Protein AF-A0A142XVD7-F1 (afdb_monomer_lite)

Radius of gyration: 28.21 Å; chains: 1; bounding box: 62×42×82 Å

Sequence (293 aa):
MVDKEYALIPTQIAEEMLRTFWEIRNSGMLTSGRVDSIYGRLPTAPQDELLVRNVSGVEIPRYGCLQIVATHELGDRNILDVDVPSDTTGASGGFVFASHEVIPAGSIGVAQPSRIVRAIKQTGTATAGTRWKPIPGFFTISTGVDGPFTMAGDDLIATNCVRIIVDERGTSSLGDTLERFIMRSSWVGGSALATFTNLSEPSIPASGGIVEDPLGIFFDILGPWNEGLSIRTRYGRHYVIQARCDQTDIPPDEPIGSCQVYDESTGLVCYQTTEAICDFLNGSYGGDGTSCP

pLDDT: mean 80.55, std 18.74, range [34.0, 98.44]

Structure (mmCIF, N/CA/C/O backbone):
data_AF-A0A142XVD7-F1
#
_entry.id   AF-A0A142XVD7-F1
#
loop_
_atom_site.group_PDB
_atom_site.id
_atom_site.type_symbol
_atom_site.label_atom_id
_atom_site.label_alt_id
_atom_site.label_comp_id
_atom_site.label_asym_id
_atom_site.label_entity_id
_atom_site.label_seq_id
_atom_site.pdbx_PDB_ins_code
_atom_site.Cartn_x
_atom_site.Cartn_y
_atom_site.Cartn_z
_atom_site.occupancy
_atom_site.B_iso_or_equiv
_atom_site.auth_seq_id
_atom_site.auth_comp_id
_atom_site.auth_asym_id
_atom_site.auth_atom_id
_atom_site.pdbx_PDB_model_num
ATOM 1 N N . MET A 1 1 ? 42.140 -0.650 -28.047 1.00 40.09 1 MET A N 1
ATOM 2 C CA . MET A 1 1 ? 41.363 0.534 -28.461 1.00 40.09 1 MET A CA 1
ATOM 3 C C . MET A 1 1 ? 39.998 0.034 -28.898 1.00 40.09 1 MET A C 1
ATOM 5 O O . MET A 1 1 ? 39.874 -0.443 -30.016 1.00 40.09 1 MET A O 1
ATOM 9 N N . VAL A 1 2 ? 39.033 0.010 -27.979 1.00 36.88 2 VAL A N 1
ATOM 10 C CA . VAL A 1 2 ? 37.631 -0.324 -28.266 1.00 36.88 2 VAL A CA 1
ATOM 11 C C . VAL A 1 2 ? 36.792 0.636 -27.432 1.00 36.88 2 VAL A C 1
ATOM 13 O O . VAL A 1 2 ? 36.370 0.306 -26.331 1.00 36.88 2 VAL A O 1
ATOM 16 N N . ASP A 1 3 ? 36.639 1.852 -27.946 1.00 41.34 3 ASP A N 1
ATOM 17 C CA . ASP A 1 3 ? 35.537 2.731 -27.575 1.00 41.34 3 ASP A CA 1
ATOM 18 C C . ASP A 1 3 ? 34.386 2.403 -28.519 1.00 41.34 3 ASP A C 1
ATOM 20 O O . ASP A 1 3 ? 34.539 2.554 -29.733 1.00 41.34 3 ASP A O 1
ATOM 24 N N . LYS A 1 4 ? 33.245 1.967 -27.982 1.00 36.25 4 LYS A N 1
ATOM 25 C CA . LYS A 1 4 ? 31.942 2.308 -28.560 1.00 36.25 4 LYS A CA 1
ATOM 26 C C . LYS A 1 4 ? 30.969 2.608 -27.430 1.00 36.25 4 LYS A C 1
ATOM 28 O O . LYS A 1 4 ? 30.430 1.719 -26.779 1.00 36.25 4 LYS A O 1
ATOM 33 N N . GLU A 1 5 ? 30.850 3.909 -27.217 1.00 34.00 5 GLU A N 1
ATOM 34 C CA . GLU A 1 5 ? 29.880 4.622 -26.408 1.00 34.00 5 GLU A CA 1
ATOM 35 C C . GLU A 1 5 ? 28.444 4.330 -26.873 1.00 34.00 5 GLU A C 1
ATOM 37 O O . GLU A 1 5 ? 28.188 4.004 -28.033 1.00 34.00 5 GLU A O 1
ATOM 42 N N . TYR A 1 6 ? 27.511 4.463 -25.936 1.00 36.28 6 TYR A N 1
ATOM 43 C CA . TYR A 1 6 ? 26.063 4.452 -26.113 1.00 36.28 6 TYR A CA 1
ATOM 44 C C . TYR A 1 6 ? 25.610 5.130 -27.417 1.00 36.28 6 TYR A C 1
ATOM 46 O O . TYR A 1 6 ? 25.943 6.286 -27.678 1.00 36.28 6 TYR A O 1
ATOM 54 N N . ALA A 1 7 ? 24.793 4.436 -28.213 1.00 36.53 7 ALA A N 1
ATOM 55 C CA . ALA A 1 7 ? 24.117 5.051 -29.347 1.00 36.53 7 ALA A CA 1
ATOM 56 C C . ALA A 1 7 ? 23.029 6.003 -28.823 1.00 36.53 7 ALA A C 1
ATOM 58 O O . ALA A 1 7 ? 21.919 5.587 -28.495 1.00 36.53 7 ALA A O 1
ATOM 59 N N . LEU A 1 8 ? 23.357 7.292 -28.725 1.00 42.78 8 LEU A N 1
ATOM 60 C CA . LEU A 1 8 ? 22.360 8.353 -28.648 1.00 42.78 8 LEU A CA 1
ATOM 61 C C . LEU A 1 8 ? 21.567 8.320 -29.955 1.00 42.78 8 LEU A C 1
ATOM 63 O O . LEU A 1 8 ? 22.110 8.633 -31.015 1.00 42.78 8 LEU A O 1
ATOM 67 N N . ILE A 1 9 ? 20.298 7.912 -29.884 1.00 47.41 9 ILE A N 1
ATOM 68 C CA . ILE A 1 9 ? 19.369 8.062 -31.005 1.00 47.41 9 ILE A CA 1
ATOM 69 C C . ILE A 1 9 ? 19.327 9.564 -31.323 1.00 47.41 9 ILE A C 1
ATOM 71 O O . ILE A 1 9 ? 18.987 10.351 -30.434 1.00 47.41 9 ILE A O 1
ATOM 75 N N . PRO A 1 10 ? 19.703 9.991 -32.541 1.00 60.84 10 PRO A N 1
ATOM 76 C CA . PRO A 1 10 ? 19.635 11.392 -32.925 1.00 60.84 10 PRO A CA 1
ATOM 77 C C . PRO A 1 10 ? 18.221 11.927 -32.700 1.00 60.84 10 PRO A C 1
ATOM 79 O O . PRO A 1 10 ? 17.250 11.264 -33.064 1.00 60.84 10 PRO A O 1
ATOM 82 N N . THR A 1 11 ? 18.093 13.125 -32.127 1.00 50.53 11 THR A N 1
ATOM 83 C CA . THR A 1 11 ? 16.795 13.710 -31.743 1.00 50.53 11 THR A CA 1
ATOM 84 C C . THR A 1 11 ? 15.788 13.717 -32.893 1.00 50.53 11 THR A C 1
ATOM 86 O O . THR A 1 11 ? 14.615 13.454 -32.677 1.00 50.53 11 THR A O 1
ATOM 89 N N . GLN A 1 12 ? 16.256 13.908 -34.128 1.00 58.56 12 GLN A N 1
ATOM 90 C CA . GLN A 1 12 ? 15.421 13.863 -35.332 1.00 58.56 12 GLN A CA 1
ATOM 91 C C . GLN A 1 12 ? 14.801 12.483 -35.586 1.00 58.56 12 GLN A C 1
ATOM 93 O O . GLN A 1 12 ? 13.634 12.400 -35.947 1.00 58.56 12 GLN A O 1
ATOM 98 N N . ILE A 1 13 ? 15.542 11.404 -35.324 1.00 64.94 13 ILE A N 1
ATOM 99 C CA . ILE A 1 13 ? 15.023 10.035 -35.442 1.00 64.94 13 ILE A CA 1
ATOM 100 C C . ILE A 1 13 ? 14.038 9.754 -34.303 1.00 64.94 13 ILE A C 1
ATOM 102 O O . ILE A 1 13 ? 12.989 9.164 -34.532 1.00 64.94 13 ILE A O 1
ATOM 106 N N . ALA A 1 14 ? 14.315 10.228 -33.085 1.00 58.97 14 ALA A N 1
ATOM 107 C CA . ALA A 1 14 ? 13.383 10.084 -31.966 1.00 58.97 14 ALA A CA 1
ATOM 108 C C . ALA A 1 14 ? 12.062 10.845 -32.204 1.00 58.97 14 ALA A C 1
ATOM 110 O O . ALA A 1 14 ? 10.988 10.330 -31.894 1.00 58.97 14 ALA A O 1
ATOM 111 N N . GLU A 1 15 ? 12.126 12.041 -32.791 1.00 57.50 15 GLU A N 1
ATOM 112 C CA . GLU A 1 15 ? 10.955 12.838 -33.167 1.00 57.50 15 GLU A CA 1
ATOM 113 C C . GLU A 1 15 ? 10.170 12.203 -34.320 1.00 57.50 15 GLU A C 1
ATOM 115 O O . GLU A 1 15 ? 8.941 12.166 -34.260 1.00 57.50 15 GLU 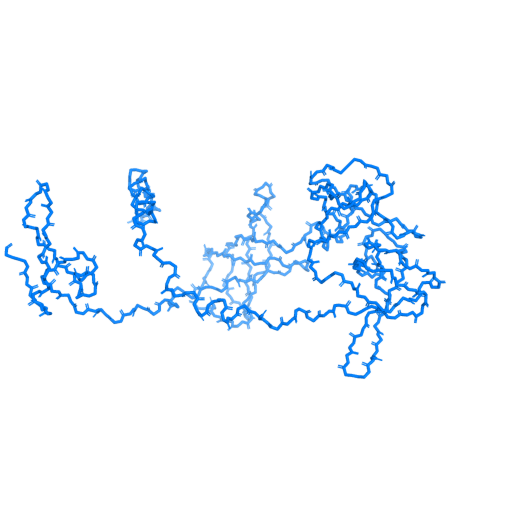A O 1
ATOM 120 N N . GLU A 1 16 ? 10.843 11.634 -35.325 1.00 68.06 16 GLU A N 1
ATOM 121 C CA . GLU A 1 16 ? 10.180 10.869 -36.387 1.00 68.06 16 GLU A CA 1
ATOM 122 C C . GLU A 1 16 ? 9.508 9.606 -35.853 1.00 68.06 16 GLU A C 1
ATOM 124 O O . GLU A 1 16 ? 8.369 9.323 -36.224 1.00 68.06 16 GLU A O 1
ATOM 129 N N . MET A 1 17 ? 10.144 8.887 -34.927 1.00 62.78 17 MET A N 1
ATOM 130 C CA . MET A 1 17 ? 9.543 7.720 -34.278 1.00 62.78 17 MET A CA 1
ATOM 131 C C . MET A 1 17 ? 8.308 8.111 -33.459 1.00 62.78 17 MET A C 1
ATOM 133 O O . MET A 1 17 ? 7.278 7.441 -33.547 1.00 62.78 17 MET A O 1
ATOM 137 N N . LEU A 1 18 ? 8.367 9.216 -32.706 1.00 61.72 18 LEU A N 1
ATOM 138 C CA . LEU A 1 18 ? 7.217 9.703 -31.943 1.00 61.72 18 LEU A CA 1
ATOM 139 C C . LEU A 1 18 ? 6.082 10.153 -32.869 1.00 61.72 18 LEU A C 1
ATOM 141 O O . LEU A 1 18 ? 4.923 9.826 -32.622 1.00 61.72 18 LEU A O 1
ATOM 145 N N . ARG A 1 19 ? 6.403 10.889 -33.938 1.00 67.44 19 ARG A N 1
ATOM 146 C CA . ARG A 1 19 ? 5.419 11.381 -34.908 1.00 67.44 19 ARG A CA 1
ATOM 147 C C . ARG A 1 19 ? 4.719 10.221 -35.610 1.00 67.44 19 ARG A C 1
ATOM 149 O O . ARG A 1 19 ? 3.493 10.174 -35.610 1.00 67.44 19 ARG A O 1
ATOM 156 N N . THR A 1 20 ? 5.492 9.243 -36.073 1.00 66.94 20 THR A N 1
ATOM 157 C CA . THR A 1 20 ? 4.986 8.017 -36.706 1.00 66.94 20 THR A CA 1
ATOM 158 C C . THR A 1 20 ? 4.091 7.231 -35.744 1.00 66.94 20 THR A C 1
ATOM 160 O O . THR A 1 20 ? 3.013 6.781 -36.121 1.00 66.94 20 THR A O 1
ATOM 163 N N . PHE A 1 21 ? 4.469 7.129 -34.465 1.00 64.88 21 PHE A N 1
ATOM 164 C CA . PHE A 1 21 ? 3.646 6.482 -33.439 1.00 64.88 21 PHE A CA 1
ATOM 165 C C . PHE A 1 21 ? 2.286 7.174 -33.244 1.00 64.88 21 PHE A C 1
ATOM 167 O O . PHE A 1 21 ? 1.252 6.509 -33.145 1.00 64.88 21 PHE A O 1
ATOM 174 N N . TRP A 1 22 ? 2.255 8.509 -33.217 1.00 57.47 22 TRP A N 1
ATOM 175 C CA . TRP A 1 22 ? 1.005 9.263 -33.092 1.00 57.47 22 TRP A CA 1
ATOM 176 C C . TRP A 1 22 ? 0.151 9.215 -34.363 1.00 57.47 22 TRP A C 1
ATOM 178 O O . TRP A 1 22 ? -1.070 9.119 -34.261 1.00 57.47 22 TRP A O 1
ATOM 188 N N . GLU A 1 23 ? 0.766 9.227 -35.544 1.00 71.00 23 GLU A N 1
ATOM 189 C CA . GLU A 1 23 ? 0.082 9.082 -36.835 1.00 71.00 23 GLU A CA 1
ATOM 190 C C . GLU A 1 23 ? -0.574 7.699 -36.965 1.00 71.00 23 GLU A C 1
ATOM 192 O O . GLU A 1 23 ? -1.751 7.615 -37.309 1.00 71.00 23 GLU A O 1
ATOM 197 N N . ILE A 1 24 ? 0.123 6.632 -36.562 1.00 54.19 24 ILE A N 1
ATOM 198 C CA . ILE A 1 24 ? -0.394 5.252 -36.527 1.00 54.19 24 ILE A CA 1
ATOM 199 C C . ILE A 1 24 ? -1.515 5.075 -35.480 1.00 54.19 24 ILE A C 1
ATOM 201 O O . ILE A 1 24 ? -2.460 4.307 -35.678 1.00 54.19 24 ILE A O 1
ATOM 205 N N . ARG A 1 25 ? -1.455 5.801 -34.356 1.00 55.31 25 ARG A N 1
ATOM 206 C CA . ARG A 1 25 ? -2.530 5.813 -33.349 1.00 55.31 25 ARG A CA 1
ATOM 207 C C . ARG A 1 25 ? -3.773 6.554 -33.839 1.00 55.31 25 ARG A C 1
ATOM 209 O O . ARG A 1 25 ? -4.888 6.098 -33.600 1.00 55.31 25 ARG A O 1
ATOM 216 N N . ASN A 1 26 ? -3.587 7.691 -34.503 1.00 59.38 26 ASN A N 1
ATOM 217 C CA . ASN A 1 26 ? -4.681 8.547 -34.960 1.00 59.38 26 ASN A CA 1
ATOM 218 C C . ASN A 1 26 ? -5.320 8.054 -36.266 1.00 59.38 26 ASN A C 1
ATOM 220 O O . ASN A 1 26 ? -6.486 8.352 -36.506 1.00 59.38 26 ASN A O 1
ATOM 224 N N . SER A 1 27 ? -4.601 7.269 -37.075 1.00 60.22 27 SER A N 1
ATOM 225 C CA . SER A 1 27 ? -5.142 6.612 -38.272 1.00 60.22 27 SER A CA 1
ATOM 226 C C . SER A 1 27 ? -6.097 5.458 -37.950 1.00 60.22 27 SER A C 1
ATOM 228 O O . SER A 1 27 ? -6.706 4.892 -38.853 1.00 60.22 27 SER A O 1
ATOM 230 N N . GLY A 1 28 ? -6.229 5.083 -36.673 1.00 48.03 28 GLY A N 1
ATOM 231 C CA . GLY A 1 28 ? -7.056 3.956 -36.252 1.00 48.03 28 GLY A CA 1
ATOM 232 C C . GLY A 1 28 ? -6.472 2.593 -36.629 1.00 48.03 28 GLY A C 1
ATOM 233 O O . GLY A 1 28 ? -7.090 1.585 -36.321 1.00 48.03 28 GLY A O 1
ATOM 234 N N . MET A 1 29 ? -5.276 2.545 -37.228 1.00 48.16 29 MET A N 1
ATOM 235 C CA . MET A 1 29 ? -4.530 1.316 -37.520 1.00 48.16 29 MET A CA 1
ATOM 236 C C . MET A 1 29 ? -4.186 0.542 -36.242 1.00 48.16 29 MET A C 1
ATOM 238 O O . MET A 1 29 ? -4.235 -0.686 -36.207 1.00 48.16 29 MET A O 1
ATOM 242 N N . LEU A 1 30 ? -3.944 1.263 -35.145 1.00 42.88 30 LEU A N 1
ATOM 243 C CA . LEU A 1 30 ? -4.014 0.709 -33.795 1.00 42.88 30 LEU A CA 1
ATOM 244 C C . LEU A 1 30 ? -5.478 0.621 -33.338 1.00 42.88 30 LEU A C 1
ATOM 246 O O . LEU A 1 30 ? -5.865 1.222 -32.335 1.00 42.88 30 LEU A O 1
ATOM 250 N N . THR A 1 31 ? -6.316 -0.135 -34.056 1.00 41.88 31 THR A N 1
ATOM 251 C CA . THR A 1 31 ? -7.565 -0.615 -33.463 1.00 41.88 31 THR A CA 1
ATOM 252 C C . THR A 1 31 ? -7.190 -1.485 -32.272 1.00 41.88 31 THR A C 1
ATOM 254 O O . THR A 1 31 ? -6.337 -2.365 -32.383 1.00 41.88 31 THR A O 1
ATOM 257 N N . SER A 1 32 ? -7.811 -1.224 -31.124 1.00 46.38 32 SER A N 1
ATOM 258 C CA . SER A 1 32 ? -7.698 -1.971 -29.867 1.00 46.38 32 SER A CA 1
ATOM 259 C C . SER A 1 32 ? -8.243 -3.402 -30.005 1.00 46.38 32 SER A C 1
ATOM 261 O O . SER A 1 32 ? -9.208 -3.785 -29.349 1.00 46.38 32 SER A O 1
ATOM 263 N N . GLY A 1 33 ? -7.651 -4.180 -30.906 1.00 35.69 33 GLY A N 1
ATOM 264 C CA . GLY A 1 33 ? -8.176 -5.423 -31.453 1.00 35.69 33 GLY A CA 1
ATOM 265 C C . GLY A 1 33 ? -7.271 -6.611 -31.181 1.00 35.69 33 GLY A C 1
ATOM 266 O O . GLY A 1 33 ? -7.059 -7.432 -32.060 1.00 35.69 33 GLY A O 1
ATOM 267 N N . ARG A 1 34 ? -6.737 -6.702 -29.960 1.00 37.94 34 ARG A N 1
ATOM 268 C CA . ARG A 1 34 ? -6.502 -7.982 -29.272 1.00 37.94 34 ARG A CA 1
ATOM 269 C C . ARG A 1 34 ? -6.368 -7.761 -27.769 1.00 37.94 34 ARG A C 1
ATOM 271 O O . ARG A 1 34 ? -5.399 -8.179 -27.146 1.00 37.94 34 ARG A O 1
ATOM 278 N N . VAL A 1 35 ? -7.348 -7.076 -27.177 1.00 41.56 35 VAL A N 1
ATOM 279 C CA . VAL A 1 35 ? -7.438 -6.949 -25.712 1.00 41.56 35 VAL A CA 1
ATOM 280 C C . VAL A 1 35 ? -8.374 -7.983 -25.077 1.00 41.56 35 VAL A C 1
ATOM 282 O O . VAL A 1 35 ? -8.676 -7.898 -23.891 1.00 41.56 35 VAL A O 1
ATOM 285 N N . ASP A 1 36 ? -8.735 -9.033 -25.819 1.00 38.84 36 ASP A N 1
ATOM 286 C CA . ASP A 1 36 ? -9.476 -10.180 -25.276 1.00 38.84 36 ASP A CA 1
ATOM 287 C C . ASP A 1 36 ? -8.604 -11.145 -24.451 1.00 38.84 36 ASP A C 1
ATOM 289 O O . ASP A 1 36 ? -9.132 -12.026 -23.780 1.00 38.84 36 ASP A O 1
ATOM 293 N N . SER A 1 37 ? -7.276 -10.973 -24.404 1.00 43.19 37 SER A N 1
ATOM 294 C CA . SER A 1 37 ? -6.400 -11.800 -23.549 1.00 43.19 37 SER A CA 1
ATOM 295 C C . SER A 1 37 ? -5.811 -11.074 -22.335 1.00 43.19 37 SER A C 1
ATOM 297 O O . SER A 1 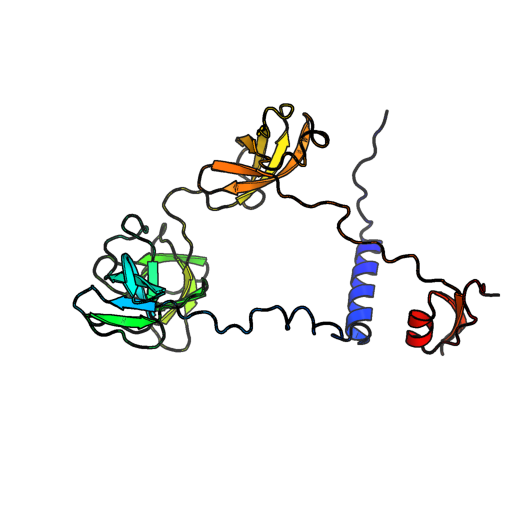37 ? -5.259 -11.737 -21.456 1.00 43.19 37 SER A O 1
ATOM 299 N N . ILE A 1 38 ? -5.961 -9.746 -22.240 1.00 38.56 38 ILE A N 1
ATOM 300 C CA . ILE A 1 38 ? -5.507 -8.964 -21.076 1.00 38.56 38 ILE A CA 1
ATOM 301 C C . ILE A 1 38 ? -6.690 -8.509 -20.215 1.00 38.56 38 ILE A C 1
ATOM 303 O O . ILE A 1 38 ? -6.597 -8.614 -18.996 1.00 38.56 38 ILE A O 1
ATOM 307 N N . TYR A 1 39 ? -7.845 -8.140 -20.789 1.00 36.69 39 TYR A N 1
ATOM 308 C CA . TYR A 1 39 ? -9.058 -7.932 -19.979 1.00 36.69 39 TYR A CA 1
ATOM 309 C C . TYR A 1 39 ? -9.750 -9.248 -19.588 1.00 36.69 39 TYR A C 1
ATOM 311 O O . TYR A 1 39 ? -10.402 -9.289 -18.552 1.00 36.69 39 TYR A O 1
ATOM 319 N N . GLY A 1 40 ? -9.533 -10.342 -20.331 1.00 35.75 40 GLY A N 1
ATOM 320 C CA . GLY A 1 40 ? -9.937 -11.698 -19.923 1.00 35.75 40 GLY A CA 1
ATOM 321 C C . GLY A 1 40 ? -9.023 -12.347 -18.869 1.00 35.75 40 GLY A C 1
ATOM 322 O O . GLY A 1 40 ? -9.321 -13.433 -18.380 1.00 35.75 40 GLY A O 1
ATOM 323 N N . ARG A 1 41 ? -7.897 -11.699 -18.528 1.00 37.75 41 ARG A N 1
ATOM 324 C CA . ARG A 1 41 ? -6.950 -12.119 -17.475 1.00 37.75 41 ARG A CA 1
ATOM 325 C C . ARG A 1 41 ? -6.754 -11.093 -16.367 1.00 37.75 41 ARG A C 1
ATOM 327 O O . ARG A 1 41 ? -6.075 -11.397 -15.389 1.00 37.75 41 ARG A O 1
ATOM 334 N N . LEU A 1 42 ? -7.352 -9.907 -16.467 1.00 38.22 42 LEU A N 1
ATOM 335 C CA . LEU A 1 42 ? -7.633 -9.155 -15.256 1.00 38.22 42 LEU A CA 1
ATOM 336 C C . LEU A 1 42 ? -8.601 -10.025 -14.461 1.00 38.22 42 LEU A C 1
ATOM 338 O O . LEU A 1 42 ? -9.614 -10.429 -15.037 1.00 38.22 42 LEU A O 1
ATOM 342 N N . PRO A 1 43 ? -8.293 -10.380 -13.203 1.00 36.53 43 PRO A N 1
ATOM 343 C CA . PRO A 1 43 ? -9.219 -11.147 -12.399 1.00 36.53 43 PRO A CA 1
ATOM 344 C C . PRO A 1 43 ? -10.549 -10.390 -12.392 1.00 36.53 43 PRO A C 1
ATOM 346 O O . PRO A 1 43 ? -10.692 -9.357 -11.751 1.00 36.53 43 PRO A O 1
ATOM 349 N N . THR A 1 44 ? -11.517 -10.894 -13.153 1.00 42.06 44 THR A N 1
ATOM 350 C CA . THR A 1 44 ? -12.941 -10.616 -12.959 1.00 42.06 44 THR A CA 1
ATOM 351 C C . THR A 1 44 ? -13.472 -11.468 -11.812 1.00 42.06 44 THR A C 1
ATOM 353 O O . THR A 1 44 ? -14.671 -11.479 -11.550 1.00 42.06 44 THR A O 1
ATOM 356 N N . ALA A 1 45 ? -12.581 -12.183 -11.111 1.00 44.06 45 ALA A N 1
ATOM 357 C CA . ALA A 1 45 ? -12.846 -12.571 -9.747 1.00 44.06 45 ALA A CA 1
ATOM 358 C C . ALA A 1 45 ? -13.203 -11.279 -8.994 1.00 44.06 45 ALA A C 1
ATOM 360 O O . ALA A 1 45 ? -12.417 -10.325 -9.053 1.00 44.06 45 ALA A O 1
ATOM 361 N N . PRO A 1 46 ? -14.385 -11.198 -8.356 1.00 48.72 46 PRO A N 1
ATOM 362 C CA . PRO A 1 46 ? -14.665 -10.098 -7.446 1.00 48.72 46 PRO A CA 1
ATOM 363 C C . PRO A 1 46 ? -13.453 -9.978 -6.525 1.00 48.72 46 PRO A C 1
ATOM 365 O O . PRO A 1 46 ? -12.964 -11.000 -6.043 1.00 48.72 46 PRO A O 1
ATOM 368 N N . GLN A 1 47 ? -12.899 -8.770 -6.364 1.00 54.66 47 GLN A N 1
ATOM 369 C CA . GLN A 1 47 ? -11.852 -8.592 -5.364 1.00 54.66 47 GLN A CA 1
ATOM 370 C C . GLN A 1 47 ? -12.422 -9.124 -4.061 1.00 54.66 47 GLN A C 1
ATOM 372 O O . GLN A 1 47 ? -13.453 -8.621 -3.611 1.00 54.66 47 GLN A O 1
ATOM 377 N N . ASP A 1 48 ? -11.801 -10.178 -3.532 1.00 71.50 48 ASP A N 1
ATOM 378 C CA . ASP A 1 48 ? -12.252 -10.778 -2.292 1.00 71.50 48 ASP A CA 1
ATOM 379 C C . ASP A 1 48 ? -12.337 -9.663 -1.258 1.00 71.50 48 ASP A C 1
ATOM 381 O O . ASP A 1 48 ? -11.358 -8.958 -0.993 1.00 71.50 48 ASP A O 1
ATOM 385 N N . GLU A 1 49 ? -13.545 -9.452 -0.740 1.00 86.31 49 GLU A N 1
ATOM 386 C CA . GLU A 1 49 ? -13.783 -8.422 0.255 1.00 86.31 49 GLU A CA 1
ATOM 387 C C . GLU A 1 49 ? -12.843 -8.656 1.435 1.00 86.31 49 GLU A C 1
ATOM 389 O O . GLU A 1 49 ? -12.748 -9.768 1.967 1.00 86.31 49 GLU A O 1
ATOM 394 N N . LEU A 1 50 ? -12.142 -7.599 1.848 1.00 90.19 50 LEU A N 1
ATOM 395 C CA . LEU A 1 50 ? -11.279 -7.656 3.015 1.00 90.19 50 LEU A CA 1
ATOM 396 C C . LEU A 1 50 ? -12.159 -7.636 4.266 1.00 90.19 50 LEU A C 1
ATOM 398 O O . LEU A 1 50 ? -12.563 -6.573 4.738 1.00 90.19 50 LEU A O 1
ATOM 402 N N . LEU A 1 51 ? -12.483 -8.821 4.777 1.00 94.50 51 LEU A N 1
ATOM 403 C CA . LEU A 1 51 ? -13.318 -8.976 5.962 1.00 94.50 51 LEU A CA 1
ATOM 404 C C . LEU A 1 51 ? -12.546 -8.621 7.234 1.00 94.50 51 LEU A C 1
ATOM 406 O O . LEU A 1 51 ? -11.435 -9.104 7.473 1.00 94.50 51 LEU A O 1
ATOM 410 N N . VAL A 1 52 ? -13.176 -7.809 8.078 1.00 96.50 52 VAL A N 1
ATOM 411 C CA . VAL A 1 52 ? -12.627 -7.379 9.365 1.00 96.50 52 VAL A CA 1
ATOM 412 C C . VAL A 1 52 ? -13.654 -7.569 10.474 1.00 96.50 52 VAL A C 1
ATOM 414 O O . VAL A 1 52 ? -14.843 -7.327 10.272 1.00 96.50 52 VAL A O 1
ATOM 417 N N . ARG A 1 53 ? -13.213 -7.986 11.660 1.00 97.81 53 ARG A N 1
ATOM 418 C CA . ARG A 1 53 ? -14.046 -8.103 12.859 1.00 97.81 53 ARG A CA 1
ATOM 419 C C . ARG A 1 53 ? -13.733 -6.970 13.822 1.00 97.81 53 ARG A C 1
ATOM 421 O O . ARG A 1 53 ? -12.598 -6.817 14.263 1.00 97.81 53 ARG A O 1
ATOM 428 N N . ASN A 1 54 ? -14.754 -6.201 14.178 1.00 98.19 54 ASN A N 1
ATOM 429 C CA . ASN A 1 54 ? -14.619 -5.083 15.098 1.00 98.19 54 ASN A CA 1
ATOM 430 C C . ASN A 1 54 ? -14.500 -5.571 16.549 1.00 98.19 54 ASN A C 1
ATOM 432 O O . ASN A 1 54 ? -15.499 -5.976 17.147 1.00 98.19 54 ASN A O 1
ATOM 436 N N . VAL A 1 55 ? -13.304 -5.475 17.132 1.00 97.94 55 VAL A N 1
ATOM 437 C CA . VAL A 1 55 ? -13.048 -5.825 18.540 1.00 97.94 55 VAL A CA 1
ATOM 438 C C . VAL A 1 55 ? -12.924 -4.607 19.463 1.00 97.94 55 VAL A C 1
ATOM 440 O O . VAL A 1 55 ? -12.744 -4.774 20.665 1.00 97.94 55 VAL A O 1
ATOM 443 N N . SER A 1 56 ? -13.112 -3.391 18.939 1.00 96.69 56 SER A N 1
ATOM 444 C CA . SER A 1 56 ? -12.919 -2.132 19.686 1.00 96.69 56 SER A CA 1
ATOM 445 C C . SER A 1 56 ? -13.940 -1.842 20.787 1.00 96.69 56 SER A C 1
ATOM 447 O O . SER A 1 56 ? -13.784 -0.906 21.570 1.00 96.69 56 SER A O 1
ATOM 449 N N . GLY A 1 57 ? -15.035 -2.602 20.834 1.00 96.12 57 GLY A N 1
ATOM 450 C CA . GLY A 1 57 ? -16.139 -2.365 21.767 1.00 96.12 57 GLY A CA 1
ATOM 451 C C . GLY A 1 57 ? -17.014 -1.149 21.431 1.00 96.12 57 GLY A C 1
ATOM 452 O O . GLY A 1 57 ? -18.007 -0.919 22.120 1.00 96.12 57 GLY A O 1
ATOM 453 N N . VAL A 1 58 ? -16.708 -0.402 20.365 1.00 97.56 58 VAL A N 1
ATOM 454 C CA . VAL A 1 58 ? -17.496 0.741 19.877 1.00 97.56 58 VAL A CA 1
ATOM 455 C C . VAL A 1 58 ? -17.817 0.592 18.389 1.00 97.56 58 VAL A C 1
ATOM 457 O O . VAL A 1 58 ? -17.200 -0.202 17.685 1.00 97.56 58 VAL A O 1
ATOM 460 N N . GLU A 1 59 ? -18.814 1.325 17.892 1.00 98.00 59 GLU A N 1
ATOM 461 C CA . GLU A 1 59 ? -19.132 1.330 16.460 1.00 98.00 59 GLU A CA 1
ATOM 462 C C . GLU A 1 59 ? -18.012 2.007 15.659 1.00 98.00 59 GLU A C 1
ATOM 464 O O . GLU A 1 59 ? -17.606 3.133 15.955 1.00 98.00 59 GLU A O 1
ATOM 469 N N . ILE A 1 60 ? -17.534 1.322 14.620 1.00 98.31 60 ILE A N 1
ATOM 470 C CA . ILE A 1 60 ? -16.579 1.877 13.664 1.00 98.31 60 ILE A CA 1
ATOM 471 C C . ILE A 1 60 ? -17.345 2.711 12.627 1.00 98.31 60 ILE A C 1
ATOM 473 O O . ILE A 1 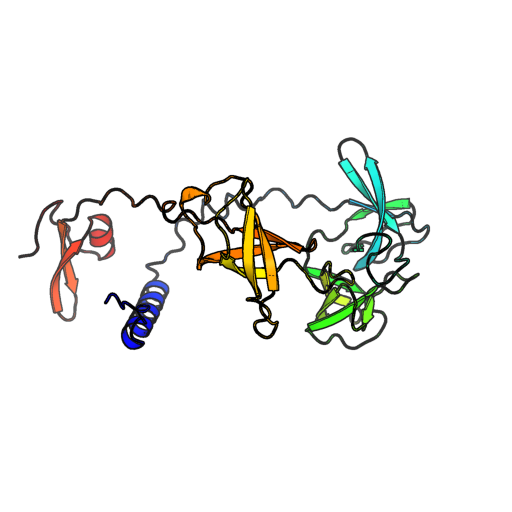60 ? -18.247 2.184 11.961 1.00 98.31 60 ILE A O 1
ATOM 477 N N . PRO A 1 61 ? -16.968 3.985 12.419 1.00 97.62 61 PRO A N 1
ATOM 478 C CA . PRO A 1 61 ? -17.576 4.815 11.395 1.00 97.62 61 PRO A CA 1
ATOM 479 C C . PRO A 1 61 ? -17.121 4.405 9.987 1.00 97.62 61 PRO A C 1
ATOM 481 O O . PRO A 1 61 ? -16.049 3.830 9.785 1.00 97.62 61 PRO A O 1
ATOM 484 N N . ARG A 1 62 ? -17.916 4.799 8.988 1.00 96.81 62 ARG A N 1
ATOM 485 C CA . ARG A 1 62 ? -17.587 4.673 7.556 1.00 96.81 62 ARG A CA 1
ATOM 486 C C . ARG A 1 62 ? -16.228 5.302 7.275 1.00 96.81 62 ARG A C 1
ATOM 488 O O . ARG A 1 62 ? -15.989 6.414 7.726 1.00 96.81 62 ARG A O 1
ATOM 495 N N . TYR A 1 63 ? -15.358 4.651 6.509 1.00 97.31 63 TYR A N 1
ATOM 496 C CA . TYR A 1 63 ? -14.014 5.170 6.200 1.00 97.31 63 TYR A CA 1
ATOM 497 C C . TYR A 1 63 ? -13.126 5.451 7.431 1.00 97.31 63 TYR A C 1
ATOM 499 O O . TYR A 1 63 ? -12.145 6.194 7.332 1.00 97.31 63 TYR A O 1
ATOM 507 N N . GLY A 1 64 ? -13.457 4.886 8.596 1.00 97.44 64 GLY A N 1
ATOM 508 C CA . GLY A 1 64 ? -12.627 4.969 9.794 1.00 97.44 64 GLY A CA 1
ATOM 509 C C . GLY A 1 64 ? -11.284 4.260 9.608 1.00 97.44 64 GLY A C 1
ATOM 510 O O . GLY A 1 64 ? -11.215 3.224 8.948 1.00 97.44 64 GLY A O 1
ATOM 511 N N . CYS A 1 65 ? -10.220 4.823 10.180 1.00 97.75 65 CYS A N 1
ATOM 512 C CA . CYS A 1 65 ? -8.896 4.207 10.249 1.00 97.75 65 CYS A CA 1
ATOM 513 C C . CYS A 1 65 ? -8.863 3.170 11.373 1.00 97.75 65 CYS A C 1
ATOM 515 O O . CYS A 1 65 ? -9.195 3.497 12.511 1.00 97.75 65 CYS A O 1
ATOM 517 N N . LEU A 1 66 ? -8.463 1.944 11.052 1.00 97.81 66 LEU A N 1
ATOM 518 C CA . LEU A 1 66 ? -8.498 0.779 11.931 1.00 97.81 66 LEU A CA 1
ATOM 519 C C . LEU A 1 66 ? -7.102 0.182 12.045 1.00 97.81 66 LEU A C 1
ATOM 521 O O . LEU A 1 66 ? -6.378 0.139 11.051 1.00 97.81 66 LEU A O 1
ATOM 525 N N . GLN A 1 67 ? -6.741 -0.317 13.223 1.00 97.25 67 GLN A N 1
ATOM 526 C CA . GLN A 1 67 ? -5.494 -1.046 13.423 1.00 97.25 67 GLN A CA 1
ATOM 527 C C . GLN A 1 67 ? -5.771 -2.538 13.573 1.00 97.25 67 GLN A C 1
ATOM 529 O O . GLN A 1 67 ? -6.643 -2.940 14.337 1.00 97.25 67 GLN A O 1
ATOM 534 N N . ILE A 1 68 ? -5.031 -3.357 12.832 1.00 96.31 68 ILE A N 1
ATOM 535 C CA . ILE A 1 68 ? -5.101 -4.814 12.926 1.00 96.31 68 ILE A CA 1
ATOM 536 C C . ILE A 1 68 ? -4.417 -5.239 14.222 1.00 96.31 68 ILE A C 1
ATOM 538 O O . ILE A 1 68 ? -3.234 -4.968 14.399 1.00 96.31 68 ILE A O 1
ATOM 542 N N . VAL A 1 69 ? -5.138 -5.930 15.101 1.00 96.06 69 VAL A N 1
ATOM 543 C CA . VAL A 1 69 ? -4.617 -6.382 16.403 1.00 96.06 69 VAL A CA 1
ATOM 544 C C . VAL A 1 69 ? -4.426 -7.894 16.477 1.00 96.06 69 VAL A C 1
ATOM 546 O O . VAL A 1 69 ? -3.582 -8.374 17.230 1.00 96.06 69 VAL A O 1
ATOM 549 N N . ALA A 1 70 ? -5.180 -8.656 15.684 1.00 93.69 70 ALA A N 1
ATOM 550 C CA . ALA A 1 70 ? -5.040 -10.103 15.584 1.00 93.69 70 ALA A CA 1
ATOM 551 C C . ALA A 1 70 ? -5.626 -10.625 14.262 1.00 93.69 70 ALA A C 1
ATOM 553 O O . ALA A 1 70 ? -6.120 -9.870 13.423 1.00 93.69 70 ALA A O 1
ATOM 554 N N . THR A 1 71 ? -5.577 -11.941 14.088 1.00 94.75 71 THR A N 1
ATOM 555 C CA . THR A 1 71 ? -6.311 -12.655 13.038 1.00 94.75 71 THR A CA 1
ATOM 556 C C . THR A 1 71 ? -7.269 -13.636 13.700 1.00 94.75 71 THR A C 1
ATOM 558 O O . THR A 1 71 ? -6.986 -14.144 14.787 1.00 94.75 71 THR A O 1
ATOM 561 N N . HIS A 1 72 ? -8.408 -13.880 13.064 1.00 90.06 72 HIS A N 1
ATOM 562 C CA . HIS A 1 72 ? -9.428 -14.797 13.546 1.00 90.06 72 HIS A CA 1
ATOM 563 C C . HIS A 1 72 ? -9.847 -15.744 12.423 1.00 90.06 72 HIS A C 1
ATOM 565 O O . HIS A 1 72 ? -10.131 -15.313 11.307 1.00 90.06 72 HIS A O 1
ATOM 571 N N . GLU A 1 73 ? -9.895 -17.036 12.722 1.00 91.50 73 GLU A N 1
ATOM 572 C CA . GLU A 1 73 ? -10.370 -18.048 11.783 1.00 91.50 73 GLU A CA 1
ATOM 573 C C . GLU A 1 73 ? -11.900 -18.091 11.802 1.00 91.50 73 GLU A C 1
ATOM 575 O O . GLU A 1 73 ? -12.516 -18.303 12.849 1.00 91.50 73 GLU A O 1
ATOM 580 N N . LEU A 1 74 ? -12.521 -17.903 10.638 1.00 87.19 74 LEU A N 1
ATOM 581 C CA . LEU A 1 74 ? -13.959 -18.039 10.447 1.00 87.19 74 LEU A CA 1
ATOM 582 C C . LEU A 1 74 ? -14.226 -18.998 9.285 1.00 87.19 74 LEU A C 1
ATOM 584 O O . LEU A 1 74 ? -14.235 -18.604 8.119 1.00 87.19 74 LEU A O 1
ATOM 588 N N . GLY A 1 75 ? -14.460 -20.267 9.617 1.00 88.69 75 GLY A N 1
ATOM 589 C CA . GLY A 1 75 ? -14.657 -21.316 8.619 1.00 88.69 75 GLY A CA 1
ATOM 590 C C . GLY A 1 75 ? -13.376 -21.574 7.828 1.00 88.69 75 GLY A C 1
ATOM 591 O O . GLY A 1 75 ? -12.373 -21.989 8.398 1.00 88.69 75 GLY A O 1
ATOM 592 N N . ASP A 1 76 ? -13.422 -21.340 6.521 1.00 85.00 76 ASP A N 1
ATOM 593 C CA . ASP A 1 76 ? -12.313 -21.504 5.577 1.00 85.00 76 ASP A CA 1
ATOM 594 C C . ASP A 1 76 ? -11.543 -20.200 5.300 1.00 85.00 76 ASP A C 1
ATOM 596 O O . ASP A 1 76 ? -10.637 -20.183 4.464 1.00 85.00 76 ASP A O 1
ATOM 600 N N . ARG A 1 77 ? -11.877 -19.099 5.991 1.00 82.06 77 ARG A N 1
ATOM 601 C CA . ARG A 1 77 ? -11.260 -17.781 5.781 1.00 82.06 77 ARG A CA 1
ATOM 602 C C . ARG A 1 77 ? -10.614 -17.250 7.056 1.00 82.06 77 ARG A C 1
ATOM 604 O O . ARG A 1 77 ? -11.156 -17.373 8.152 1.00 82.06 77 ARG A O 1
ATOM 611 N N . ASN A 1 78 ? -9.479 -16.578 6.881 1.00 86.31 78 ASN A N 1
ATOM 612 C CA . ASN A 1 78 ? -8.880 -15.738 7.912 1.00 86.31 78 ASN A CA 1
ATOM 613 C C . ASN A 1 78 ? -9.434 -14.321 7.789 1.00 86.31 78 ASN A C 1
ATOM 615 O O . ASN A 1 78 ? -9.311 -13.699 6.734 1.00 86.31 78 ASN A O 1
ATOM 619 N N . ILE A 1 79 ? -10.026 -13.816 8.867 1.00 93.94 79 ILE A N 1
ATOM 620 C CA . ILE A 1 79 ? -10.469 -12.425 8.980 1.00 93.94 79 ILE A CA 1
ATOM 621 C C . ILE A 1 79 ? -9.542 -11.664 9.927 1.00 93.94 79 ILE A C 1
ATOM 623 O O . ILE A 1 79 ? -8.875 -12.253 10.780 1.00 93.94 79 ILE A O 1
ATOM 627 N N . LEU A 1 80 ? -9.477 -10.345 9.769 1.00 95.62 80 LEU A N 1
ATOM 628 C CA . LEU A 1 80 ? -8.618 -9.500 10.597 1.00 95.62 80 LEU A CA 1
ATOM 629 C C . LEU A 1 80 ? -9.406 -8.964 11.787 1.00 95.62 80 LEU A C 1
ATOM 631 O O . LEU A 1 80 ? -10.450 -8.341 11.599 1.00 95.62 80 LEU A O 1
ATOM 635 N N . ASP A 1 81 ? -8.896 -9.151 12.999 1.00 97.44 81 ASP A N 1
ATOM 636 C CA . ASP A 1 81 ? -9.421 -8.439 14.160 1.00 97.44 81 ASP A CA 1
ATOM 637 C C . ASP A 1 81 ? -8.878 -7.022 14.146 1.00 97.44 81 ASP A C 1
ATOM 639 O O . ASP A 1 81 ? -7.664 -6.811 14.070 1.00 97.44 81 ASP A O 1
ATOM 643 N N . VAL A 1 82 ? -9.786 -6.057 14.221 1.00 98.12 82 VAL A N 1
ATOM 644 C CA . VAL A 1 82 ? -9.453 -4.642 14.128 1.00 98.12 82 VAL A CA 1
ATOM 645 C C . VAL A 1 82 ? -9.973 -3.863 15.324 1.00 98.12 82 VAL A C 1
ATOM 647 O O . VAL A 1 82 ? -11.096 -4.068 15.792 1.00 98.12 82 VAL A O 1
ATOM 650 N N . ASP A 1 83 ? -9.143 -2.939 15.782 1.00 98.44 83 ASP A N 1
ATOM 651 C CA . ASP A 1 83 ? -9.417 -2.043 16.896 1.00 98.44 83 ASP A CA 1
ATOM 652 C C . ASP A 1 83 ? -9.167 -0.583 16.478 1.00 98.44 83 ASP A C 1
ATOM 654 O O . ASP A 1 83 ? -8.678 -0.284 15.378 1.00 98.44 83 ASP A O 1
ATOM 658 N N . VAL A 1 84 ? -9.520 0.347 17.358 1.00 97.88 84 VAL A N 1
ATOM 659 C CA . VAL A 1 84 ? -9.082 1.730 17.280 1.00 97.88 84 VAL A CA 1
ATOM 660 C C . VAL A 1 84 ? -7.547 1.780 17.281 1.00 97.88 84 VAL A C 1
ATOM 662 O O . VAL A 1 84 ? -6.908 1.039 18.031 1.00 97.88 84 VAL A O 1
ATOM 665 N N . PRO A 1 85 ? -6.922 2.638 16.456 1.00 97.69 85 PRO A N 1
ATOM 666 C CA . PRO A 1 85 ? -5.476 2.798 16.470 1.00 97.69 85 PRO A CA 1
ATOM 667 C C . PRO A 1 85 ? -4.931 3.058 17.877 1.00 97.69 85 PRO A C 1
ATOM 669 O O . PRO A 1 85 ? -5.422 3.930 18.590 1.00 97.69 85 PRO A O 1
ATOM 672 N N . SER A 1 86 ? -3.894 2.322 18.265 1.00 97.12 86 SER A N 1
ATOM 673 C CA . SER A 1 86 ? -3.164 2.488 19.530 1.00 97.12 86 SER A CA 1
ATOM 674 C C . SER A 1 86 ? -1.838 3.235 19.349 1.00 97.12 86 SER A C 1
ATOM 676 O O . SER A 1 86 ? -1.302 3.795 20.304 1.00 97.12 86 SER A O 1
ATOM 678 N N . ASP A 1 87 ? -1.337 3.322 18.114 1.00 93.88 87 ASP A N 1
ATOM 679 C CA . ASP A 1 87 ? -0.134 4.070 17.760 1.00 93.88 87 ASP A CA 1
ATOM 680 C C . ASP A 1 87 ? -0.287 4.842 16.435 1.00 93.88 87 ASP A C 1
ATOM 682 O O . ASP A 1 87 ? -1.355 4.883 15.826 1.00 93.88 87 ASP A O 1
ATOM 686 N N . THR A 1 88 ? 0.789 5.520 16.024 1.00 93.75 88 THR A N 1
ATOM 687 C CA . THR A 1 88 ? 0.813 6.380 14.828 1.00 93.75 88 THR A CA 1
ATOM 688 C C . THR A 1 88 ? 1.671 5.844 13.683 1.00 93.75 88 THR A C 1
ATOM 690 O O . THR A 1 88 ? 1.728 6.477 12.631 1.00 93.75 88 THR A O 1
ATOM 693 N N . THR A 1 89 ? 2.361 4.721 13.881 1.00 87.00 89 THR A N 1
ATOM 694 C CA . THR A 1 89 ? 3.457 4.245 13.017 1.00 87.00 89 THR A CA 1
ATOM 695 C C . THR A 1 89 ? 3.225 2.845 12.457 1.00 87.00 89 THR A C 1
ATOM 697 O O . THR A 1 89 ? 3.951 2.423 11.563 1.00 87.00 89 THR A O 1
ATOM 700 N N . GLY A 1 90 ? 2.230 2.126 12.972 1.00 86.94 90 GLY A N 1
ATOM 701 C CA . GLY A 1 90 ? 1.938 0.732 12.660 1.00 86.94 90 GLY A CA 1
ATOM 702 C C . GLY A 1 90 ? 2.723 -0.253 13.528 1.00 86.94 90 GLY A C 1
ATOM 703 O O . GLY A 1 90 ? 2.755 -1.443 13.225 1.00 86.94 90 GLY A O 1
ATOM 704 N N . ALA A 1 91 ? 3.379 0.222 14.594 1.00 87.12 91 ALA A N 1
ATOM 705 C CA . ALA A 1 91 ? 4.236 -0.609 15.442 1.00 87.12 91 ALA A CA 1
ATOM 706 C C . ALA A 1 91 ? 3.465 -1.729 16.164 1.00 87.12 91 ALA A C 1
ATOM 708 O O . ALA A 1 91 ? 4.020 -2.802 16.387 1.00 87.12 91 ALA A O 1
ATOM 709 N N . SER A 1 92 ? 2.194 -1.494 16.489 1.00 86.62 92 SER A N 1
ATOM 710 C CA . SER A 1 92 ? 1.298 -2.448 17.160 1.00 86.62 92 SER A CA 1
ATOM 711 C C . SER A 1 92 ? 0.394 -3.200 16.179 1.00 86.62 92 SER A C 1
ATOM 713 O O . SER A 1 92 ? -0.506 -3.915 16.606 1.00 86.62 92 SER A O 1
ATOM 715 N N . GLY A 1 93 ? 0.614 -3.033 14.870 1.00 88.81 93 GLY A N 1
ATOM 716 C CA . GLY A 1 93 ? -0.193 -3.640 13.816 1.00 88.81 93 GLY A CA 1
ATOM 717 C C . GLY A 1 93 ? -0.435 -2.701 12.638 1.00 88.81 93 GLY A C 1
ATOM 718 O O . GLY A 1 93 ? -0.423 -1.478 12.795 1.00 88.81 93 GLY A O 1
ATOM 719 N N . GLY A 1 94 ? -0.654 -3.279 11.454 1.00 90.94 94 GLY A N 1
ATOM 720 C CA . GLY A 1 94 ? -0.922 -2.528 10.225 1.00 90.94 94 GLY A CA 1
ATOM 721 C C . GLY A 1 94 ? -2.269 -1.804 10.251 1.00 90.94 94 GLY A C 1
ATOM 722 O O . GLY A 1 94 ? -3.163 -2.161 11.020 1.00 90.94 94 GLY A O 1
ATOM 723 N N . PHE A 1 95 ? -2.422 -0.797 9.390 1.00 94.81 95 PHE A N 1
ATOM 724 C CA . PHE A 1 95 ? -3.656 -0.020 9.294 1.00 94.81 95 PHE A CA 1
ATOM 725 C C . PHE A 1 95 ? -4.484 -0.406 8.073 1.00 94.81 95 PHE A C 1
ATOM 727 O O . PHE A 1 95 ? -3.960 -0.538 6.968 1.00 94.81 95 PHE A O 1
ATOM 734 N N . VAL A 1 96 ? -5.793 -0.507 8.273 1.00 95.88 96 VAL A N 1
ATOM 735 C CA . VAL A 1 96 ? -6.798 -0.676 7.217 1.00 95.88 96 VAL A CA 1
ATOM 736 C C . VAL A 1 96 ? -7.906 0.354 7.404 1.00 95.88 96 VAL A C 1
ATOM 738 O O . VAL A 1 96 ? -8.004 0.994 8.450 1.00 95.88 96 VAL A O 1
ATOM 741 N N . PHE A 1 97 ? -8.738 0.553 6.384 1.00 97.38 97 PHE A N 1
ATOM 742 C CA . PHE A 1 97 ? -9.806 1.552 6.425 1.00 97.38 97 PHE A CA 1
ATOM 743 C C . PHE A 1 97 ? -11.153 0.892 6.199 1.00 97.38 97 PHE A C 1
ATOM 745 O O . PHE A 1 97 ? -11.309 0.128 5.247 1.00 97.38 97 PHE A O 1
ATOM 752 N N . ALA A 1 98 ? -12.132 1.210 7.047 1.00 97.38 98 ALA A N 1
ATOM 753 C CA . ALA A 1 98 ? -13.499 0.736 6.878 1.00 97.38 98 ALA A CA 1
ATOM 754 C C . ALA A 1 98 ? -14.043 1.130 5.496 1.00 97.38 98 ALA A C 1
ATOM 756 O O . ALA A 1 98 ? -13.633 2.134 4.901 1.00 97.38 98 ALA A O 1
ATOM 757 N N . SER A 1 99 ? -14.967 0.336 4.969 1.00 95.56 99 SER A N 1
ATOM 758 C CA . SER A 1 99 ? -15.664 0.651 3.726 1.00 95.56 99 SER A CA 1
ATOM 759 C C . SER A 1 99 ? -16.677 1.796 3.917 1.00 95.56 99 SER A C 1
ATOM 761 O O . SER A 1 99 ? -16.589 2.612 4.837 1.00 95.56 99 SER A O 1
ATOM 763 N N . HIS A 1 100 ? -17.636 1.892 3.000 1.00 94.56 100 HIS A N 1
ATOM 764 C CA . HIS A 1 100 ? -18.702 2.886 3.038 1.00 94.56 100 HIS A CA 1
ATOM 765 C C . HIS A 1 100 ? -19.805 2.561 4.061 1.00 94.56 100 HIS A C 1
ATOM 767 O O . HIS A 1 100 ? -20.692 3.390 4.268 1.00 94.56 100 HIS A O 1
ATOM 773 N N . GLU A 1 101 ? -19.753 1.392 4.701 1.00 94.69 101 GLU A N 1
ATOM 774 C CA . GLU A 1 101 ? -20.685 0.970 5.747 1.00 94.69 101 GLU A CA 1
ATOM 775 C C . GLU A 1 101 ? -20.081 1.145 7.147 1.00 94.69 101 GLU A C 1
ATOM 777 O O . GLU A 1 101 ? -18.861 1.175 7.320 1.00 94.69 101 GLU A O 1
ATOM 782 N N . VAL A 1 102 ? -20.945 1.315 8.152 1.00 97.00 102 VAL A N 1
ATOM 783 C CA . VAL A 1 102 ? -20.530 1.303 9.565 1.00 97.00 102 VAL A CA 1
ATOM 784 C C . VAL A 1 102 ? -20.356 -0.140 10.025 1.00 97.00 102 VAL A C 1
ATOM 786 O O . VAL A 1 102 ? -21.071 -1.019 9.549 1.00 97.00 102 VAL A O 1
ATOM 789 N N . ILE A 1 103 ? -19.441 -0.387 10.961 1.00 97.94 103 ILE A N 1
ATOM 790 C CA . ILE A 1 103 ? -19.209 -1.733 11.504 1.00 97.94 103 ILE A CA 1
ATOM 791 C C . ILE A 1 103 ? -19.539 -1.714 13.002 1.00 97.94 103 ILE A C 1
ATOM 793 O O . ILE A 1 103 ? -18.732 -1.217 13.796 1.00 97.94 103 ILE A O 1
ATOM 797 N N . PRO A 1 104 ? -20.709 -2.229 13.424 1.00 98.19 104 PRO A N 1
ATOM 798 C CA . PRO A 1 104 ? -21.076 -2.323 14.836 1.00 98.19 104 PRO A CA 1
ATOM 799 C C . PRO A 1 104 ? -20.036 -3.063 15.688 1.00 98.19 104 PRO A C 1
ATOM 801 O O . PRO A 1 104 ? -19.309 -3.931 15.195 1.00 98.19 104 PRO A O 1
ATOM 804 N N . ALA A 1 105 ? -19.987 -2.756 16.984 1.00 97.69 105 ALA A N 1
ATOM 805 C CA . ALA A 1 105 ? -19.106 -3.441 17.930 1.00 97.69 105 ALA A CA 1
ATOM 806 C C . ALA A 1 105 ? -19.356 -4.961 17.931 1.00 97.69 105 ALA A C 1
ATOM 808 O O . ALA A 1 105 ? -20.501 -5.407 18.000 1.00 97.69 105 ALA A O 1
ATOM 809 N N . GLY A 1 106 ? -18.288 -5.758 17.845 1.00 96.06 106 GLY A N 1
ATOM 810 C CA . GLY A 1 106 ? -18.354 -7.223 17.823 1.00 96.06 106 GLY A CA 1
ATOM 811 C C . GLY A 1 106 ? -18.832 -7.835 16.502 1.00 96.06 106 GLY A C 1
ATOM 812 O O . GLY A 1 106 ? -18.900 -9.059 16.398 1.00 96.06 106 GLY A O 1
ATOM 813 N N . SER A 1 107 ? -19.165 -7.020 15.498 1.00 97.50 107 SER A N 1
ATOM 814 C CA . SER A 1 107 ? -19.634 -7.499 14.195 1.00 97.50 107 SER A CA 1
ATOM 815 C C . SER A 1 107 ? -18.505 -7.623 13.170 1.00 97.50 107 SER A C 1
ATOM 817 O O . SER A 1 107 ? -17.400 -7.103 13.357 1.00 97.50 107 SER A O 1
ATOM 819 N N . ILE A 1 108 ? -18.795 -8.331 12.080 1.00 97.19 108 ILE A N 1
ATOM 820 C CA . ILE A 1 108 ? -17.928 -8.416 10.906 1.00 97.19 108 ILE A CA 1
ATOM 821 C C . ILE A 1 108 ? -18.385 -7.361 9.905 1.00 97.19 108 ILE A C 1
ATOM 823 O O . ILE A 1 108 ? -19.579 -7.225 9.647 1.00 97.19 108 ILE A O 1
ATOM 827 N N . GLY A 1 109 ? -17.429 -6.642 9.333 1.00 96.31 109 GLY A N 1
ATOM 828 C CA . GLY A 1 109 ? -17.655 -5.716 8.237 1.00 96.31 109 GLY A CA 1
ATOM 829 C C . GLY A 1 109 ? -16.578 -5.839 7.170 1.00 96.31 109 GLY A C 1
ATOM 830 O O . GLY A 1 109 ? -15.774 -6.773 7.165 1.00 96.31 109 GLY A O 1
ATOM 831 N N . VAL A 1 110 ? -16.566 -4.866 6.264 1.00 95.88 110 VAL A N 1
ATOM 832 C CA . VAL A 1 110 ? -15.666 -4.839 5.109 1.00 95.88 110 VAL A CA 1
ATOM 833 C C . VAL A 1 110 ? -14.727 -3.644 5.214 1.00 95.88 110 VAL A C 1
ATOM 835 O O . VAL A 1 110 ? -15.167 -2.513 5.443 1.00 95.88 110 VAL A O 1
ATOM 838 N N . ALA A 1 111 ? -13.437 -3.890 5.006 1.00 95.69 111 ALA A N 1
ATOM 839 C CA . ALA A 1 111 ? -12.417 -2.872 4.811 1.00 95.69 111 ALA A CA 1
ATOM 840 C C . ALA A 1 111 ? -12.106 -2.676 3.318 1.00 95.69 111 ALA A C 1
ATOM 842 O O . ALA A 1 111 ? -12.347 -3.542 2.480 1.00 95.69 111 ALA A O 1
ATOM 843 N N . GLN A 1 112 ? -11.576 -1.507 2.972 1.00 94.12 112 GLN A N 1
ATOM 844 C CA . GLN A 1 112 ? -11.165 -1.190 1.608 1.00 94.12 112 GLN A CA 1
ATOM 845 C C . GLN A 1 112 ? -9.897 -1.994 1.247 1.00 94.12 112 GLN A C 1
ATOM 847 O O . GLN A 1 112 ? -8.888 -1.837 1.933 1.00 94.12 112 GLN A O 1
ATOM 852 N N . PRO A 1 113 ? -9.905 -2.815 0.177 1.00 85.88 113 PRO A N 1
ATOM 853 C CA . PRO A 1 113 ? -8.778 -3.691 -0.173 1.00 85.88 113 PRO A CA 1
ATOM 854 C C . PRO A 1 113 ? -7.660 -2.983 -0.964 1.00 85.88 113 PRO A C 1
ATOM 856 O O . PRO A 1 113 ? -6.619 -3.572 -1.247 1.00 85.88 113 PRO A O 1
ATOM 859 N N . SER A 1 114 ? -7.874 -1.727 -1.369 1.00 83.00 114 SER A N 1
ATOM 860 C CA . SER A 1 114 ? -6.944 -0.963 -2.208 1.00 83.00 114 SER A CA 1
ATOM 861 C C . SER A 1 114 ? -5.898 -0.211 -1.381 1.00 83.00 114 SER A C 1
ATOM 863 O O . SER A 1 114 ? -6.105 0.077 -0.208 1.00 83.00 114 SER A O 1
ATOM 865 N N . ARG A 1 115 ? -4.790 0.190 -2.017 1.00 80.06 115 ARG A N 1
ATOM 866 C CA . ARG A 1 115 ? -3.833 1.152 -1.438 1.00 80.06 115 ARG A CA 1
ATOM 867 C C . ARG A 1 115 ? -4.344 2.587 -1.470 1.00 80.06 115 ARG A C 1
ATOM 869 O O . ARG A 1 115 ? -3.962 3.385 -0.622 1.00 80.06 115 ARG A O 1
ATOM 876 N N . ILE A 1 116 ? -5.176 2.921 -2.457 1.00 86.00 116 ILE A N 1
ATOM 877 C CA . ILE A 1 116 ? -5.842 4.222 -2.527 1.00 86.00 116 ILE A CA 1
ATOM 878 C C . ILE A 1 116 ? -7.204 4.057 -1.872 1.00 86.00 116 ILE A C 1
ATOM 880 O O . ILE A 1 116 ? -8.084 3.397 -2.427 1.00 86.00 116 ILE A O 1
ATOM 884 N N . VAL A 1 117 ? -7.362 4.653 -0.697 1.00 93.88 117 VAL A N 1
ATOM 885 C CA . VAL A 1 117 ? -8.548 4.488 0.147 1.00 93.88 117 VAL A CA 1
ATOM 886 C C . VAL A 1 117 ? -9.124 5.832 0.545 1.00 93.88 117 VAL A C 1
ATOM 888 O O . VAL A 1 117 ? -8.457 6.870 0.509 1.00 93.88 117 VAL A O 1
ATOM 891 N N . ARG A 1 118 ? -10.388 5.800 0.951 1.00 96.25 118 ARG A N 1
ATOM 892 C CA . ARG A 1 118 ? -11.039 6.908 1.643 1.00 96.25 118 ARG A CA 1
ATOM 893 C C . ARG A 1 118 ? -10.788 6.818 3.139 1.00 96.25 118 ARG A C 1
ATOM 895 O O . ARG A 1 118 ? -10.868 5.728 3.702 1.00 96.25 118 ARG A O 1
ATOM 902 N N . ALA A 1 119 ? -10.552 7.962 3.766 1.00 97.19 119 ALA A N 1
ATOM 903 C CA . ALA A 1 119 ? -10.352 8.094 5.203 1.00 97.19 119 ALA A CA 1
ATOM 904 C C . ALA A 1 119 ? -11.141 9.286 5.764 1.00 97.19 119 ALA A C 1
ATOM 906 O O . ALA A 1 119 ? -11.416 10.246 5.038 1.00 97.19 119 ALA A O 1
ATOM 907 N N . ILE A 1 120 ? -11.471 9.253 7.058 1.00 96.94 120 ILE A N 1
ATOM 908 C CA . ILE A 1 120 ? -11.994 10.424 7.779 1.00 96.94 120 ILE A CA 1
ATOM 909 C C . ILE A 1 120 ? -10.840 11.214 8.406 1.00 96.94 120 ILE A C 1
ATOM 911 O O . ILE A 1 120 ? -10.101 10.690 9.243 1.00 96.94 120 ILE A O 1
ATOM 915 N N . LYS A 1 121 ? -10.729 12.505 8.076 1.00 95.12 121 LYS A N 1
ATOM 916 C CA . LYS A 1 121 ? -9.839 13.447 8.772 1.00 95.12 121 LYS A CA 1
ATOM 917 C C . LYS A 1 121 ? -10.528 14.085 9.980 1.00 95.12 121 LYS A C 1
ATOM 919 O O . LYS A 1 121 ? -11.708 14.423 9.914 1.00 95.12 121 LYS A O 1
ATOM 924 N N . GLN A 1 122 ? -9.780 14.305 11.061 1.00 93.44 122 GLN A N 1
ATOM 925 C CA . GLN A 1 122 ? -10.268 15.092 12.202 1.00 93.44 122 GLN A CA 1
ATOM 926 C C . GLN A 1 122 ? -10.025 16.589 11.993 1.00 93.44 122 GLN A C 1
ATOM 928 O O . GLN A 1 122 ? -10.931 17.406 12.137 1.00 93.44 122 GLN A O 1
ATOM 933 N N . THR A 1 123 ? -8.791 16.947 11.645 1.00 83.94 123 THR A N 1
ATOM 934 C CA . THR A 1 123 ? -8.330 18.325 11.450 1.00 83.94 123 THR A CA 1
ATOM 935 C C . THR A 1 123 ? -7.288 18.380 10.330 1.00 83.94 123 THR A C 1
ATOM 937 O O . THR A 1 123 ? -6.741 17.353 9.926 1.00 83.94 123 THR A O 1
ATOM 940 N N . GLY A 1 124 ? -7.011 19.584 9.823 1.00 82.75 124 GLY A N 1
ATOM 941 C CA . GLY A 1 124 ? -5.980 19.831 8.812 1.00 82.75 124 GLY A CA 1
ATOM 942 C C . GLY A 1 124 ? -6.515 20.018 7.388 1.00 82.75 124 GLY A C 1
ATOM 943 O O . GLY A 1 124 ? -7.597 19.552 7.021 1.00 82.75 124 GLY A O 1
ATOM 944 N N . THR A 1 125 ? -5.730 20.727 6.580 1.00 88.06 125 THR A N 1
ATOM 945 C CA . THR A 1 125 ? -6.002 20.950 5.154 1.00 88.06 125 THR A CA 1
ATOM 946 C C . THR A 1 125 ? -5.446 19.782 4.346 1.00 88.06 125 THR A C 1
ATOM 948 O O . THR A 1 125 ? -4.286 19.408 4.521 1.00 88.06 125 THR A O 1
ATOM 951 N N . ALA A 1 126 ? -6.260 19.198 3.465 1.00 88.69 126 ALA A N 1
ATOM 952 C CA . ALA A 1 126 ? -5.866 18.061 2.638 1.00 88.69 126 ALA A CA 1
ATOM 953 C C . ALA A 1 126 ? -5.000 18.520 1.457 1.00 88.69 126 ALA A C 1
ATOM 955 O O . ALA A 1 126 ? -5.458 18.648 0.325 1.00 88.69 126 ALA A O 1
ATOM 956 N N . THR A 1 127 ? -3.727 18.784 1.726 1.00 90.94 127 THR A N 1
ATOM 957 C CA . THR A 1 127 ? -2.760 19.129 0.682 1.00 90.94 127 THR A CA 1
ATOM 958 C C . THR A 1 127 ? -2.136 17.853 0.128 1.00 90.94 127 THR A C 1
ATOM 960 O O . THR A 1 127 ? -1.530 17.090 0.883 1.00 90.94 127 THR A O 1
ATOM 963 N N . ALA A 1 128 ? -2.265 17.616 -1.177 1.00 88.62 128 ALA A N 1
ATOM 964 C CA . ALA A 1 128 ? -1.681 16.450 -1.838 1.00 88.62 128 ALA A CA 1
ATOM 965 C C . ALA A 1 128 ? -0.170 16.321 -1.552 1.00 88.62 128 ALA A C 1
ATOM 967 O O . ALA A 1 128 ? 0.550 17.317 -1.485 1.00 88.62 128 ALA A O 1
ATOM 968 N N . GLY A 1 129 ? 0.302 15.093 -1.343 1.00 82.56 129 GLY A N 1
ATOM 969 C CA . GLY A 1 129 ? 1.695 14.779 -1.013 1.00 82.56 129 GLY A CA 1
ATOM 970 C C . GLY A 1 129 ? 2.074 14.967 0.461 1.00 82.56 129 GLY A C 1
ATOM 971 O O . GLY A 1 129 ? 3.115 14.468 0.883 1.00 82.56 129 GLY A O 1
ATOM 972 N N . THR A 1 130 ? 1.245 15.630 1.277 1.00 88.50 130 THR A N 1
ATOM 973 C CA . THR A 1 130 ? 1.517 15.740 2.721 1.00 88.50 130 THR A CA 1
ATOM 974 C C . THR A 1 130 ? 1.347 14.401 3.432 1.00 88.50 130 THR A C 1
ATOM 976 O O . THR A 1 130 ? 0.544 13.560 3.021 1.00 88.50 130 THR A O 1
ATOM 979 N N . ARG A 1 131 ? 2.103 14.202 4.517 1.00 90.69 131 ARG A N 1
ATOM 980 C CA . ARG A 1 131 ? 2.038 12.991 5.340 1.00 90.69 131 ARG A CA 1
ATOM 981 C C . ARG A 1 131 ? 0.971 13.102 6.425 1.00 90.69 131 ARG A C 1
ATOM 983 O O . ARG A 1 131 ? 0.746 14.170 7.003 1.00 90.69 131 ARG A O 1
ATOM 990 N N . TRP A 1 132 ? 0.291 11.985 6.656 1.00 94.25 132 TRP A N 1
ATOM 991 C CA . TRP A 1 132 ? -0.842 11.844 7.563 1.00 94.25 132 TRP A CA 1
ATOM 992 C C . TRP A 1 132 ? -0.712 10.563 8.371 1.00 94.25 132 TRP A C 1
ATOM 994 O O . TRP A 1 132 ? -0.164 9.568 7.900 1.00 94.25 132 TRP A O 1
ATOM 1004 N N . LYS A 1 133 ? -1.217 10.595 9.600 1.00 94.50 133 LYS A N 1
ATOM 1005 C CA . LYS A 1 133 ? -1.107 9.502 10.565 1.00 94.50 133 LYS A CA 1
ATOM 1006 C C . LYS A 1 133 ? -2.435 9.220 11.259 1.00 94.50 133 LYS A C 1
ATOM 1008 O O . LYS A 1 133 ? -3.272 10.126 11.333 1.00 94.50 133 LYS A O 1
ATOM 1013 N N . PRO A 1 134 ? -2.630 7.997 11.780 1.00 96.31 134 PRO A N 1
ATOM 1014 C CA . PRO A 1 134 ? -3.743 7.726 12.672 1.00 96.31 134 PRO A CA 1
ATOM 1015 C C . PRO A 1 134 ? -3.604 8.549 13.950 1.00 96.31 134 PRO A C 1
ATOM 1017 O O . PRO A 1 134 ? -2.508 8.983 14.315 1.00 96.31 134 PRO A O 1
ATOM 1020 N N . ILE A 1 135 ? -4.721 8.767 14.632 1.00 96.62 135 ILE A N 1
ATOM 1021 C CA . ILE A 1 135 ? -4.746 9.413 15.941 1.00 96.62 135 ILE A CA 1
ATOM 1022 C C . ILE A 1 135 ? -5.061 8.325 16.969 1.00 96.62 135 ILE A C 1
ATOM 1024 O O . ILE A 1 135 ? -6.156 7.768 16.917 1.00 96.62 135 ILE A O 1
ATOM 1028 N N . PRO A 1 136 ? -4.140 8.006 17.896 1.00 96.88 136 PRO A N 1
ATOM 1029 C CA . PRO A 1 136 ? -4.373 6.966 18.884 1.00 96.88 136 PRO A CA 1
ATOM 1030 C C . PRO A 1 136 ? -5.650 7.221 19.687 1.00 96.88 136 PRO A C 1
ATOM 1032 O O . PRO A 1 136 ? -5.864 8.331 20.175 1.00 96.88 136 PRO A O 1
ATOM 1035 N N . GLY A 1 137 ? -6.499 6.203 19.807 1.00 97.19 137 GLY A N 1
ATOM 1036 C CA . GLY A 1 137 ? -7.805 6.288 20.461 1.00 97.19 137 GLY A CA 1
ATOM 1037 C C . GLY A 1 137 ? -8.927 6.881 19.601 1.00 97.19 137 GLY A C 1
ATOM 1038 O O . GLY A 1 137 ? -10.041 7.028 20.099 1.00 97.19 137 GLY A O 1
ATOM 1039 N N . PHE A 1 138 ? -8.682 7.193 18.322 1.00 97.69 138 PHE A N 1
ATOM 1040 C CA . PHE A 1 138 ? -9.702 7.697 17.398 1.00 97.69 138 PHE A CA 1
ATOM 1041 C C . PHE A 1 138 ? -9.645 6.997 16.033 1.00 97.69 138 PHE A C 1
ATOM 1043 O O . PHE A 1 138 ? -8.577 6.701 15.508 1.00 97.69 138 PHE A O 1
ATOM 1050 N N . PHE A 1 139 ? -10.800 6.833 15.380 1.00 98.06 139 PHE A N 1
ATOM 1051 C CA . PHE A 1 139 ? -10.899 6.289 14.012 1.00 98.06 139 PHE A CA 1
ATOM 1052 C C . PHE A 1 139 ? -10.560 7.305 12.908 1.00 98.06 139 PHE A C 1
ATOM 1054 O O . PHE A 1 139 ? -10.879 7.100 11.736 1.00 98.06 139 PHE A O 1
ATOM 1061 N N . THR A 1 140 ? -9.962 8.436 13.265 1.00 97.88 140 THR A N 1
ATOM 1062 C CA . THR A 1 140 ? -9.664 9.540 12.351 1.00 97.88 140 THR A CA 1
ATOM 1063 C C . THR A 1 140 ? -8.169 9.709 12.154 1.00 97.88 140 THR A C 1
ATOM 1065 O O . THR A 1 140 ? -7.366 9.337 13.008 1.00 97.88 140 THR A O 1
ATOM 1068 N N . ILE A 1 141 ? -7.800 10.341 11.045 1.00 96.94 141 ILE A N 1
ATOM 1069 C CA . ILE A 1 141 ? -6.415 10.706 10.743 1.00 96.94 141 ILE A CA 1
ATOM 1070 C C . ILE A 1 141 ? -6.179 12.214 10.907 1.00 96.94 141 ILE A C 1
ATOM 1072 O O . ILE A 1 141 ? -7.109 13.023 10.812 1.00 96.94 141 ILE A O 1
ATOM 1076 N N . SER A 1 142 ? -4.924 12.598 11.131 1.00 95.81 142 SER A N 1
ATOM 1077 C CA . SER A 1 142 ? -4.462 13.994 11.117 1.00 95.81 142 SER A CA 1
ATOM 1078 C C . SER A 1 142 ? -3.128 14.139 10.389 1.00 95.81 142 SER A C 1
ATOM 1080 O O . SER A 1 142 ? -2.441 13.155 10.099 1.00 95.81 142 SER A O 1
ATOM 1082 N N . THR A 1 143 ? -2.765 15.380 10.072 1.00 93.69 143 THR A N 1
ATOM 1083 C CA . THR A 1 143 ? -1.464 15.710 9.487 1.00 93.69 143 THR A CA 1
ATOM 1084 C C . THR A 1 143 ? -0.320 15.311 10.426 1.00 93.69 143 THR A C 1
ATOM 1086 O O . THR A 1 143 ? -0.375 15.497 11.643 1.00 93.69 143 THR A O 1
ATOM 1089 N N . GLY A 1 144 ? 0.763 14.772 9.865 1.00 86.69 144 GLY A N 1
ATOM 1090 C CA . GLY A 1 144 ? 1.950 14.403 10.631 1.00 86.69 144 GLY A CA 1
ATOM 1091 C C . GLY A 1 144 ? 3.125 14.056 9.729 1.00 86.69 144 GLY A C 1
ATOM 1092 O O . GLY A 1 144 ? 2.952 13.321 8.769 1.00 86.69 144 GLY A O 1
ATOM 1093 N N . VAL A 1 145 ? 4.315 14.565 10.053 1.00 79.81 145 VAL A N 1
ATOM 1094 C CA . VAL A 1 145 ? 5.513 14.486 9.192 1.00 79.81 145 VAL A CA 1
ATOM 1095 C C . VAL A 1 145 ? 5.982 13.059 8.878 1.00 79.81 145 VAL A C 1
ATOM 1097 O O . VAL A 1 145 ? 6.457 12.822 7.774 1.00 79.81 145 VAL A O 1
ATOM 1100 N N . ASP A 1 146 ? 5.732 12.107 9.779 1.00 82.19 146 ASP A N 1
ATOM 1101 C CA . ASP A 1 146 ? 6.189 10.712 9.656 1.00 82.19 146 ASP A CA 1
ATOM 1102 C C . ASP A 1 146 ? 5.028 9.714 9.590 1.00 82.19 146 ASP A C 1
ATOM 1104 O O . ASP A 1 146 ? 5.165 8.543 9.932 1.00 82.19 146 ASP A O 1
ATOM 1108 N N . GLY A 1 147 ? 3.839 10.187 9.221 1.00 85.69 147 GLY A N 1
ATOM 1109 C CA . GLY A 1 147 ? 2.671 9.323 9.186 1.00 85.69 147 GLY A CA 1
ATOM 1110 C C . GLY A 1 147 ? 2.729 8.288 8.059 1.00 85.69 147 GLY A C 1
ATOM 1111 O O . GLY A 1 147 ? 3.314 8.586 7.020 1.00 85.69 147 GLY A O 1
ATOM 1112 N N . PRO A 1 148 ? 2.117 7.101 8.211 1.00 89.69 148 PRO A N 1
ATOM 1113 C CA . PRO A 1 148 ? 2.086 6.041 7.196 1.00 89.69 148 PRO A CA 1
ATOM 1114 C C . PRO A 1 148 ? 1.164 6.350 6.002 1.00 89.69 148 PRO A C 1
ATOM 1116 O O . PRO A 1 148 ? 0.943 5.511 5.141 1.00 89.69 148 PRO A O 1
ATOM 1119 N N . PHE A 1 149 ? 0.566 7.535 5.915 1.00 92.44 149 PHE A N 1
ATOM 1120 C CA . PHE A 1 149 ? -0.366 7.855 4.836 1.00 92.44 149 PHE A CA 1
ATOM 1121 C C . PHE A 1 149 ? 0.126 9.061 4.044 1.00 92.44 149 PHE A C 1
ATOM 1123 O O . PHE A 1 149 ? 0.582 10.050 4.619 1.00 92.44 149 PHE A O 1
ATOM 1130 N N . THR A 1 150 ? -0.006 9.005 2.722 1.00 92.00 150 THR A N 1
ATOM 1131 C CA . THR A 1 150 ? 0.202 10.165 1.846 1.00 92.00 150 THR A CA 1
ATOM 1132 C C . THR A 1 150 ? -1.148 10.706 1.411 1.00 92.00 150 THR A C 1
ATOM 1134 O O . THR A 1 150 ? -1.979 9.969 0.887 1.00 92.00 150 THR A O 1
ATOM 1137 N N . MET A 1 151 ? -1.373 12.002 1.595 1.00 92.00 151 MET A N 1
ATOM 1138 C CA . MET A 1 151 ? -2.591 12.664 1.146 1.00 92.00 151 MET A CA 1
ATOM 1139 C C . MET A 1 151 ? -2.665 12.703 -0.381 1.00 92.00 151 MET A C 1
ATOM 1141 O O . MET A 1 151 ? -1.731 13.174 -1.028 1.00 92.00 151 MET A O 1
ATOM 1145 N N . ALA A 1 152 ? -3.786 12.270 -0.956 1.00 89.31 152 ALA A N 1
ATOM 1146 C CA . ALA A 1 152 ? -4.087 12.473 -2.373 1.00 89.31 152 ALA A CA 1
ATOM 1147 C C . ALA A 1 152 ? -4.957 13.724 -2.588 1.00 89.31 152 ALA A C 1
ATOM 1149 O O . ALA A 1 152 ? -4.782 14.425 -3.580 1.00 89.31 152 ALA A O 1
ATOM 1150 N N . GLY A 1 153 ? -5.851 14.032 -1.644 1.00 89.75 153 GLY A N 1
ATOM 1151 C CA . GLY A 1 153 ? -6.692 15.229 -1.663 1.00 89.75 153 GLY A CA 1
ATOM 1152 C C . GLY A 1 153 ? -8.025 15.024 -0.944 1.00 89.75 153 GLY A C 1
ATOM 1153 O O . GLY A 1 153 ? -8.304 13.942 -0.424 1.00 89.75 153 GLY A O 1
ATOM 1154 N N . ASP A 1 154 ? -8.857 16.063 -0.923 1.00 90.19 154 ASP A N 1
ATOM 1155 C CA . ASP A 1 154 ? -10.234 15.964 -0.428 1.00 90.19 154 ASP A CA 1
ATOM 1156 C C . ASP A 1 154 ? -11.088 15.035 -1.315 1.00 90.19 154 ASP A C 1
ATOM 1158 O O . ASP A 1 154 ? -10.885 14.943 -2.529 1.00 90.19 154 ASP A O 1
ATOM 1162 N N . ASP A 1 155 ? -12.051 14.336 -0.709 1.00 89.31 155 ASP A N 1
ATOM 1163 C CA . ASP A 1 155 ? -13.071 13.569 -1.428 1.00 89.31 155 ASP A CA 1
ATOM 1164 C C . ASP A 1 155 ? -14.395 14.354 -1.445 1.00 89.31 155 ASP A C 1
ATOM 1166 O O . ASP A 1 155 ? -14.745 15.057 -0.499 1.00 89.31 155 ASP A O 1
ATOM 1170 N N . LEU A 1 156 ? -15.157 14.231 -2.531 1.00 87.75 156 LEU A N 1
ATOM 1171 C CA . LEU A 1 156 ? -16.424 14.943 -2.716 1.00 87.75 156 LEU A CA 1
ATOM 1172 C C . LEU A 1 156 ? -17.578 14.350 -1.895 1.00 87.75 156 LEU A C 1
ATOM 1174 O O . LEU A 1 156 ? -18.626 14.979 -1.785 1.00 87.75 156 LEU A O 1
ATOM 1178 N N . ILE A 1 157 ? -17.413 13.150 -1.331 1.00 87.38 157 ILE A N 1
ATOM 1179 C CA . ILE A 1 157 ? -18.478 12.471 -0.578 1.00 87.38 157 ILE A CA 1
ATOM 1180 C C . ILE A 1 157 ? -18.814 13.193 0.735 1.00 87.38 157 ILE A C 1
ATOM 1182 O O . ILE A 1 157 ? -19.975 13.205 1.139 1.00 87.38 157 ILE A O 1
ATOM 1186 N N . ALA A 1 158 ? -17.826 13.782 1.413 1.00 85.50 158 ALA A N 1
ATOM 1187 C CA . ALA A 1 158 ? -18.044 14.555 2.634 1.00 85.50 158 ALA A CA 1
ATOM 1188 C C . ALA A 1 158 ? -16.867 15.495 2.912 1.00 85.50 158 ALA A C 1
ATOM 1190 O O . ALA A 1 158 ? -15.724 15.172 2.610 1.00 85.50 158 ALA A O 1
ATOM 1191 N N . THR A 1 159 ? -17.124 16.623 3.578 1.00 84.38 159 THR A N 1
ATOM 1192 C CA . THR A 1 159 ? -16.108 17.651 3.886 1.00 84.38 159 THR A CA 1
ATOM 1193 C C . THR A 1 159 ? -14.946 17.138 4.749 1.00 84.38 159 THR A C 1
ATOM 1195 O O . THR A 1 159 ? -13.832 17.657 4.682 1.00 84.38 159 THR A O 1
ATOM 1198 N N . ASN A 1 160 ? -15.191 16.122 5.576 1.00 91.19 160 ASN A N 1
ATOM 1199 C CA . ASN A 1 160 ? -14.184 15.460 6.405 1.00 91.19 160 ASN A CA 1
ATOM 1200 C C . ASN A 1 160 ? -13.675 14.141 5.798 1.00 91.19 160 ASN A C 1
ATOM 1202 O O . ASN A 1 160 ? -12.947 13.414 6.472 1.00 91.19 160 ASN A O 1
ATOM 1206 N N . CYS A 1 161 ? -14.040 13.820 4.556 1.00 94.62 161 CYS A N 1
ATOM 1207 C CA . CYS A 1 161 ? -13.548 12.647 3.849 1.00 94.62 161 CYS A CA 1
ATOM 1208 C C . CYS A 1 161 ? -12.428 13.046 2.887 1.00 94.62 161 CYS A C 1
ATOM 1210 O O . CYS A 1 161 ? -12.507 14.049 2.180 1.00 94.62 161 CYS A O 1
ATOM 1212 N N . VAL A 1 162 ? -11.367 12.253 2.879 1.00 95.44 162 VAL A N 1
ATOM 1213 C CA . VAL A 1 162 ? -10.171 12.471 2.066 1.00 95.44 162 VAL A CA 1
ATOM 1214 C C . VAL A 1 162 ? -9.784 11.179 1.371 1.00 95.44 162 VAL A C 1
ATOM 1216 O O . VAL A 1 162 ? -10.106 10.088 1.847 1.00 95.44 162 VAL A O 1
ATOM 1219 N N . ARG A 1 163 ? -9.054 11.296 0.265 1.00 94.00 163 ARG A N 1
ATOM 1220 C CA . ARG A 1 163 ? -8.347 10.173 -0.346 1.00 94.00 163 ARG A CA 1
ATOM 1221 C C . ARG A 1 163 ? -6.904 10.176 0.102 1.00 94.00 163 ARG A C 1
ATOM 1223 O O . ARG A 1 163 ? -6.226 11.201 0.047 1.00 94.00 163 ARG A O 1
ATOM 1230 N N . ILE A 1 164 ? -6.431 9.007 0.493 1.00 92.44 164 ILE A N 1
ATOM 1231 C CA . ILE A 1 164 ? -5.049 8.791 0.893 1.00 92.44 164 ILE A CA 1
ATOM 1232 C C . ILE A 1 164 ? -4.485 7.576 0.170 1.00 92.44 164 ILE A C 1
ATOM 1234 O O . ILE A 1 164 ? -5.215 6.689 -0.272 1.00 92.44 164 ILE A O 1
ATOM 1238 N N . ILE A 1 165 ? -3.167 7.548 0.081 1.00 89.31 165 ILE A N 1
ATOM 1239 C CA . ILE A 1 165 ? -2.393 6.374 -0.285 1.00 89.31 165 ILE A CA 1
ATOM 1240 C C . ILE A 1 165 ? -1.861 5.796 1.025 1.00 89.31 165 ILE A C 1
ATOM 1242 O O . ILE A 1 165 ? -1.135 6.486 1.747 1.00 89.31 165 ILE A O 1
ATOM 1246 N N . VAL A 1 166 ? -2.241 4.559 1.340 1.00 86.19 166 VAL A N 1
ATOM 1247 C CA . VAL A 1 166 ? -1.676 3.811 2.466 1.00 86.19 166 VAL A CA 1
ATOM 1248 C C . VAL A 1 166 ? -0.271 3.372 2.080 1.00 86.19 166 VAL A C 1
ATOM 1250 O O . VAL A 1 166 ? -0.083 2.633 1.112 1.00 86.19 166 VAL A O 1
ATOM 1253 N N . ASP A 1 167 ? 0.711 3.879 2.813 1.00 73.44 167 ASP A N 1
ATOM 1254 C CA . ASP A 1 167 ? 2.128 3.666 2.576 1.00 73.44 167 ASP A CA 1
ATOM 1255 C C . ASP A 1 167 ? 2.729 2.998 3.822 1.00 73.44 167 ASP A C 1
ATOM 1257 O O . ASP A 1 167 ? 2.711 3.555 4.914 1.00 73.44 167 ASP A O 1
ATOM 1261 N N . GLU A 1 168 ? 3.268 1.787 3.704 1.00 55.38 168 GLU A N 1
ATOM 1262 C CA . GLU A 1 168 ? 3.808 1.021 4.844 1.00 55.38 168 GLU A CA 1
ATOM 1263 C C . GLU A 1 168 ? 5.142 1.579 5.376 1.00 55.38 168 GLU A C 1
ATOM 1265 O O . GLU A 1 168 ? 6.007 0.835 5.841 1.00 55.38 168 GLU A O 1
ATOM 1270 N N . ARG A 1 169 ? 5.344 2.898 5.309 1.00 50.00 169 ARG A N 1
ATOM 1271 C CA . ARG A 1 169 ? 6.526 3.587 5.821 1.00 50.00 169 ARG A CA 1
ATOM 1272 C C . ARG A 1 169 ? 6.486 3.589 7.353 1.00 50.00 169 ARG A C 1
ATOM 1274 O O . ARG A 1 169 ? 6.225 4.603 7.993 1.00 50.00 169 ARG A O 1
ATOM 1281 N N . GLY A 1 170 ? 6.757 2.424 7.940 1.00 42.91 170 GLY A N 1
ATOM 1282 C CA . GLY A 1 170 ? 7.367 2.336 9.256 1.00 42.91 170 GLY A CA 1
ATOM 1283 C C . GLY A 1 170 ? 8.673 3.127 9.227 1.00 42.91 170 GLY A C 1
ATOM 1284 O O . GLY A 1 170 ? 9.291 3.299 8.181 1.00 42.91 170 GLY A O 1
ATOM 1285 N N . THR A 1 171 ? 9.080 3.642 10.373 1.00 42.69 171 THR A N 1
ATOM 1286 C CA . THR A 1 171 ? 10.169 4.607 10.596 1.00 42.69 171 THR A CA 1
ATOM 1287 C C . THR A 1 171 ? 11.571 4.225 10.075 1.00 42.69 171 THR A C 1
ATOM 1289 O O . THR A 1 171 ? 12.528 4.957 10.316 1.00 42.69 171 THR A O 1
ATOM 1292 N N . SER A 1 172 ? 11.733 3.135 9.324 1.00 47.91 172 SER A N 1
ATOM 1293 C CA . SER A 1 172 ? 12.905 2.896 8.484 1.00 47.91 172 SER A CA 1
ATOM 1294 C C . SER A 1 172 ? 12.713 3.566 7.123 1.00 47.91 172 SER A C 1
ATOM 1296 O O . SER A 1 172 ? 11.844 3.188 6.342 1.00 47.91 172 SER A O 1
ATOM 1298 N N . SER A 1 173 ? 13.565 4.537 6.819 1.00 47.09 173 SER A N 1
ATOM 1299 C CA . SER A 1 173 ? 13.632 5.343 5.593 1.00 47.09 173 SER A CA 1
ATOM 1300 C C . SER A 1 173 ? 13.839 4.576 4.272 1.00 47.09 173 SER A C 1
ATOM 1302 O O . SER A 1 173 ? 14.244 5.172 3.280 1.00 47.09 173 SER A O 1
ATOM 1304 N N . LEU A 1 174 ? 13.560 3.277 4.211 1.00 53.28 174 LEU A N 1
ATOM 1305 C CA . LEU A 1 174 ? 13.807 2.433 3.051 1.00 53.28 174 LEU A CA 1
ATOM 1306 C C . LEU A 1 174 ? 12.553 1.606 2.776 1.00 53.28 174 LEU A C 1
ATOM 1308 O O . LEU A 1 174 ? 12.407 0.486 3.259 1.00 53.28 174 LEU A O 1
ATOM 1312 N N . GLY A 1 175 ? 11.623 2.192 2.019 1.00 60.06 175 GLY A N 1
ATOM 1313 C CA . GLY A 1 175 ? 10.672 1.379 1.263 1.00 60.06 175 GLY A CA 1
ATOM 1314 C C . GLY A 1 175 ? 11.424 0.521 0.245 1.00 60.06 175 GLY A C 1
ATOM 1315 O O . GLY A 1 175 ? 12.633 0.687 0.066 1.00 60.06 175 GLY A O 1
ATOM 1316 N N . ASP A 1 176 ? 10.722 -0.385 -0.430 1.00 72.81 176 ASP A N 1
ATOM 1317 C CA . ASP A 1 176 ? 11.356 -1.124 -1.515 1.00 72.81 176 ASP A CA 1
ATOM 1318 C C . ASP A 1 176 ? 11.763 -0.130 -2.612 1.00 72.81 176 ASP A C 1
ATOM 1320 O O . ASP A 1 176 ? 10.918 0.579 -3.164 1.00 72.81 176 ASP A O 1
ATOM 1324 N N . THR A 1 177 ? 13.060 -0.024 -2.893 1.00 80.12 177 THR A N 1
ATOM 1325 C CA . THR A 1 177 ? 13.586 0.935 -3.871 1.00 80.12 177 THR A CA 1
ATOM 1326 C C . THR A 1 177 ? 14.179 0.209 -5.056 1.00 80.12 177 THR A C 1
ATOM 1328 O O . THR A 1 177 ? 14.890 -0.789 -4.911 1.00 80.12 177 THR A O 1
ATOM 1331 N N . LEU A 1 178 ? 13.924 0.756 -6.241 1.00 84.50 178 LEU A N 1
ATOM 1332 C CA . LEU A 1 178 ? 14.645 0.370 -7.437 1.00 84.50 178 LEU A CA 1
ATOM 1333 C C . LEU A 1 178 ? 16.042 0.995 -7.385 1.00 84.50 178 LEU A C 1
ATOM 1335 O O . LEU A 1 178 ? 16.198 2.216 -7.300 1.00 84.50 178 LEU A O 1
ATOM 1339 N N . GLU A 1 179 ? 17.063 0.155 -7.443 1.00 87.75 179 GLU A N 1
ATOM 1340 C CA . GLU A 1 179 ? 18.458 0.571 -7.404 1.00 87.75 179 GLU A CA 1
ATOM 1341 C C . GLU A 1 179 ? 19.195 0.035 -8.630 1.00 87.75 179 GLU A C 1
ATOM 1343 O O . GLU A 1 179 ? 18.946 -1.077 -9.093 1.00 87.75 179 GLU A O 1
ATOM 1348 N N . ARG A 1 180 ? 20.138 0.816 -9.149 1.00 90.25 180 ARG A N 1
ATOM 1349 C CA . ARG A 1 180 ? 21.169 0.306 -10.053 1.00 90.25 180 ARG A CA 1
ATOM 1350 C C . ARG A 1 180 ? 22.315 -0.230 -9.208 1.00 90.25 180 ARG A C 1
ATOM 1352 O O . ARG A 1 180 ? 22.759 0.472 -8.303 1.00 90.25 180 ARG A O 1
ATOM 1359 N N . PHE A 1 181 ? 22.835 -1.410 -9.517 1.00 91.69 181 PHE A N 1
ATOM 1360 C CA . PHE A 1 181 ? 24.024 -1.949 -8.862 1.00 91.69 181 PHE A CA 1
ATOM 1361 C C . PHE A 1 181 ? 25.196 -2.063 -9.836 1.00 91.69 181 PHE A C 1
ATOM 1363 O O . PHE A 1 181 ? 24.996 -2.258 -11.029 1.00 91.69 181 PHE A O 1
ATOM 1370 N N . ILE A 1 182 ? 26.415 -1.962 -9.309 1.00 91.25 182 ILE A N 1
ATOM 1371 C CA . ILE A 1 182 ? 27.675 -2.260 -9.999 1.00 91.25 182 ILE A CA 1
ATOM 1372 C C . ILE A 1 182 ? 28.405 -3.319 -9.177 1.00 91.25 182 ILE A C 1
ATOM 1374 O O . ILE A 1 182 ? 28.729 -3.083 -8.009 1.00 91.25 182 ILE A O 1
ATOM 1378 N N . MET A 1 183 ? 28.680 -4.476 -9.771 1.00 91.88 183 MET A N 1
ATOM 1379 C CA . MET A 1 183 ? 29.368 -5.579 -9.105 1.00 91.88 183 MET A CA 1
ATOM 1380 C C . MET A 1 183 ? 30.817 -5.221 -8.761 1.00 91.88 183 MET A C 1
ATOM 1382 O O . MET A 1 183 ? 31.543 -4.611 -9.544 1.00 91.88 183 MET A O 1
ATOM 1386 N N . ARG A 1 184 ? 31.265 -5.645 -7.580 1.00 92.56 184 ARG A N 1
ATOM 1387 C CA . ARG A 1 184 ? 32.637 -5.498 -7.066 1.00 92.56 184 ARG A CA 1
ATOM 1388 C C . ARG A 1 184 ? 33.346 -6.835 -6.885 1.00 92.56 184 ARG A C 1
ATOM 1390 O O . ARG A 1 184 ? 34.570 -6.856 -6.810 1.00 92.56 184 ARG A O 1
ATOM 1397 N N . SER A 1 185 ? 32.598 -7.932 -6.826 1.00 90.56 185 SER A N 1
ATOM 1398 C CA . SER A 1 185 ? 33.132 -9.291 -6.772 1.00 90.56 185 SER A CA 1
ATOM 1399 C C . SER A 1 185 ? 32.426 -10.189 -7.779 1.00 90.56 185 SER A C 1
ATOM 1401 O O . SER A 1 185 ? 31.361 -9.846 -8.283 1.00 90.56 185 SER A O 1
ATOM 1403 N N . SER A 1 186 ? 33.007 -11.358 -8.041 1.00 90.25 186 SER A N 1
ATOM 1404 C CA . SER A 1 186 ? 32.295 -12.456 -8.694 1.00 90.25 186 SER A CA 1
ATOM 1405 C C . SER A 1 186 ? 31.222 -13.026 -7.762 1.00 90.25 186 SER A C 1
ATOM 1407 O O . SER A 1 186 ? 31.271 -12.810 -6.544 1.00 90.25 186 SER A O 1
ATOM 1409 N N . TRP A 1 187 ? 30.287 -13.783 -8.332 1.00 85.81 187 TRP A N 1
ATOM 1410 C CA . TRP A 1 187 ? 29.295 -14.537 -7.574 1.00 85.81 187 TRP A CA 1
ATOM 1411 C C . TRP A 1 187 ? 29.937 -15.638 -6.725 1.00 85.81 187 TRP A C 1
ATOM 1413 O O . TRP A 1 187 ? 30.786 -16.397 -7.193 1.00 85.81 187 TRP A O 1
ATOM 1423 N N . VAL A 1 188 ? 29.483 -15.756 -5.479 1.00 86.50 188 VAL A N 1
ATOM 1424 C CA . VAL A 1 188 ? 29.792 -16.850 -4.556 1.00 86.50 188 VAL A CA 1
ATOM 1425 C C . VAL A 1 188 ? 28.480 -17.289 -3.910 1.00 86.50 188 VAL A C 1
ATOM 1427 O O . VAL A 1 188 ? 27.861 -16.536 -3.160 1.00 86.50 188 VAL A O 1
ATOM 1430 N N . GLY A 1 189 ? 28.019 -18.499 -4.239 1.00 82.88 189 GLY A N 1
ATOM 1431 C CA . GLY A 1 189 ? 26.789 -19.065 -3.670 1.00 82.88 189 GLY A CA 1
ATOM 1432 C C . GLY A 1 189 ? 25.522 -18.250 -3.963 1.00 82.88 189 GLY A C 1
ATOM 1433 O O . GLY A 1 189 ? 24.682 -18.119 -3.081 1.00 82.88 189 GLY A O 1
ATOM 1434 N N . GLY A 1 190 ? 25.409 -17.660 -5.161 1.00 83.31 190 GLY A N 1
ATOM 1435 C CA . GLY A 1 190 ? 24.261 -16.822 -5.541 1.00 83.31 190 GLY A CA 1
ATOM 1436 C C . GLY A 1 190 ? 24.270 -15.421 -4.919 1.00 83.31 190 GLY A C 1
ATOM 1437 O O . GLY A 1 190 ? 23.251 -14.741 -4.919 1.00 83.31 190 GLY A O 1
ATOM 1438 N N . SER A 1 191 ? 25.408 -14.975 -4.380 1.00 88.88 191 SER A N 1
ATOM 1439 C CA . SER A 1 191 ? 25.581 -13.622 -3.841 1.00 88.88 191 SER A CA 1
ATOM 1440 C C . SER A 1 191 ? 26.866 -12.964 -4.351 1.00 88.88 191 SER A C 1
ATOM 1442 O O . SER A 1 191 ? 27.852 -13.656 -4.607 1.00 88.88 191 SER A O 1
ATOM 1444 N N . ALA A 1 192 ? 26.874 -11.643 -4.514 1.00 90.62 192 ALA A N 1
ATOM 1445 C CA . ALA A 1 192 ? 28.058 -10.876 -4.898 1.00 90.62 192 ALA A CA 1
ATOM 1446 C C . ALA A 1 192 ? 28.101 -9.529 -4.166 1.00 90.62 192 ALA A C 1
ATOM 1448 O O . ALA A 1 192 ? 27.071 -8.956 -3.813 1.00 90.62 192 ALA A O 1
ATOM 1449 N N . LEU A 1 193 ? 29.302 -8.996 -3.940 1.00 92.62 193 LEU A N 1
ATOM 1450 C CA . LEU A 1 193 ? 29.474 -7.631 -3.450 1.00 92.62 193 LEU A CA 1
ATOM 1451 C C . LEU A 1 193 ? 29.159 -6.652 -4.575 1.00 92.62 193 LEU A C 1
ATOM 1453 O O . LEU A 1 193 ? 29.666 -6.805 -5.687 1.00 92.62 193 LEU A O 1
ATOM 1457 N N . ALA A 1 194 ? 28.389 -5.612 -4.275 1.00 92.75 194 ALA A N 1
ATOM 1458 C CA . ALA A 1 194 ? 28.043 -4.574 -5.231 1.00 92.75 194 ALA A CA 1
ATOM 1459 C C . ALA A 1 194 ? 27.977 -3.187 -4.580 1.00 92.75 194 ALA A C 1
ATOM 1461 O O . ALA A 1 194 ? 27.919 -3.027 -3.359 1.00 92.75 194 ALA A O 1
ATOM 1462 N N . THR A 1 195 ? 28.025 -2.164 -5.422 1.00 92.94 195 THR A N 1
ATOM 1463 C CA . THR A 1 195 ? 27.720 -0.782 -5.061 1.00 92.94 195 THR A CA 1
ATOM 1464 C C . THR A 1 195 ? 26.379 -0.406 -5.672 1.00 92.94 195 THR A C 1
ATOM 1466 O O . THR A 1 195 ? 26.200 -0.584 -6.870 1.00 92.94 195 THR A O 1
ATOM 1469 N N . PHE A 1 196 ? 25.472 0.143 -4.875 1.00 89.44 196 PHE A N 1
ATOM 1470 C CA . PHE A 1 196 ? 24.106 0.470 -5.263 1.00 89.44 196 PHE A CA 1
ATOM 1471 C C . PHE A 1 196 ? 23.914 1.976 -5.387 1.00 89.44 196 PHE A C 1
ATOM 1473 O O . PH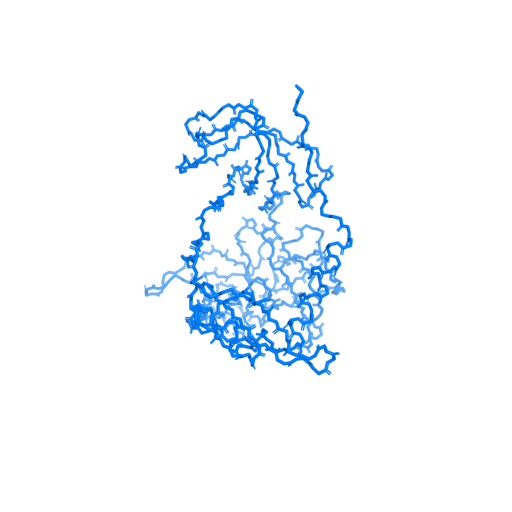E A 1 196 ? 24.466 2.751 -4.611 1.00 89.44 196 PHE A O 1
ATOM 1480 N N . THR A 1 197 ? 23.125 2.399 -6.365 1.00 88.62 197 THR A N 1
ATOM 1481 C CA . THR A 1 197 ? 22.672 3.777 -6.559 1.00 88.62 197 THR A CA 1
ATOM 1482 C C . THR A 1 197 ? 21.155 3.765 -6.627 1.00 88.62 197 THR A C 1
ATOM 1484 O O . THR A 1 197 ? 20.581 3.121 -7.507 1.00 88.62 197 THR A O 1
ATOM 1487 N N . ASN A 1 198 ? 20.507 4.475 -5.706 1.00 83.50 198 ASN A N 1
ATOM 1488 C CA . ASN A 1 198 ? 19.055 4.590 -5.687 1.00 83.50 198 ASN A CA 1
ATOM 1489 C C . ASN A 1 198 ? 18.581 5.404 -6.900 1.00 83.50 198 ASN A C 1
ATOM 1491 O O . ASN A 1 198 ? 19.018 6.536 -7.099 1.00 83.50 198 ASN A O 1
ATOM 1495 N N . LEU A 1 199 ? 17.711 4.814 -7.725 1.00 79.44 199 LEU A N 1
ATOM 1496 C CA . LEU A 1 199 ? 17.186 5.474 -8.924 1.00 79.44 199 LEU A CA 1
ATOM 1497 C C . LEU A 1 199 ? 16.003 6.399 -8.613 1.00 79.44 199 LEU A C 1
ATOM 1499 O O . LEU A 1 199 ? 15.729 7.317 -9.382 1.00 79.44 199 LEU A O 1
ATOM 1503 N N . SER A 1 200 ? 15.319 6.185 -7.490 1.00 69.56 200 SER A N 1
ATOM 1504 C CA . SER A 1 200 ? 14.243 7.050 -7.000 1.00 69.56 200 SER A CA 1
ATOM 1505 C C . SER A 1 200 ? 14.773 8.291 -6.272 1.00 69.56 200 SER A C 1
ATOM 1507 O O . SER A 1 200 ? 14.109 9.323 -6.267 1.00 69.56 200 SER A O 1
ATOM 1509 N N . GLU A 1 201 ? 15.972 8.212 -5.689 1.00 65.75 201 GLU A N 1
ATOM 1510 C CA . GLU A 1 201 ? 16.619 9.300 -4.943 1.00 65.75 201 GLU A CA 1
ATOM 1511 C C . GLU A 1 201 ? 18.123 9.392 -5.299 1.00 65.75 201 GLU A C 1
ATOM 1513 O O . GLU A 1 201 ? 18.985 8.994 -4.510 1.00 65.75 201 GLU A O 1
ATOM 1518 N N . PRO A 1 202 ? 18.477 9.920 -6.490 1.00 57.53 202 PRO A N 1
ATOM 1519 C CA . PRO A 1 202 ? 19.845 9.887 -7.029 1.00 57.53 202 PRO A CA 1
ATOM 1520 C C . PRO A 1 202 ? 20.863 10.750 -6.263 1.00 57.53 202 PRO A C 1
ATOM 1522 O O . PRO A 1 202 ? 22.050 10.733 -6.583 1.00 57.53 202 PRO A O 1
ATOM 1525 N N . SER A 1 203 ? 20.423 11.517 -5.262 1.00 54.69 203 SER A N 1
ATOM 1526 C CA . SER A 1 203 ? 21.282 12.323 -4.388 1.00 54.69 203 SER A CA 1
ATOM 1527 C C . SER A 1 203 ? 21.911 11.528 -3.238 1.00 54.69 203 SER A C 1
ATOM 1529 O O . SER A 1 203 ? 22.796 12.053 -2.559 1.00 54.69 203 SER A O 1
ATOM 1531 N N . ILE A 1 204 ? 21.487 10.280 -3.004 1.00 58.69 204 ILE A N 1
ATOM 1532 C CA . ILE A 1 204 ? 22.061 9.436 -1.952 1.00 58.69 204 ILE A CA 1
ATOM 1533 C C . ILE A 1 204 ? 23.403 8.862 -2.438 1.00 58.69 204 ILE A C 1
ATOM 1535 O O . ILE A 1 204 ? 23.464 8.294 -3.533 1.00 58.69 204 ILE A O 1
ATOM 1539 N N . PRO A 1 205 ? 24.490 8.982 -1.649 1.00 62.09 205 PRO A N 1
ATOM 1540 C CA . PRO A 1 205 ? 25.780 8.410 -2.007 1.00 62.09 205 PRO A CA 1
ATOM 1541 C C . PRO A 1 205 ? 25.664 6.899 -2.193 1.00 62.09 205 PRO A C 1
ATOM 1543 O O . PRO A 1 205 ? 24.937 6.218 -1.470 1.00 62.09 205 PRO A O 1
ATOM 1546 N N . ALA A 1 206 ? 26.406 6.380 -3.167 1.00 75.38 206 ALA A N 1
ATOM 1547 C CA . ALA A 1 206 ? 26.330 4.978 -3.521 1.00 75.38 206 ALA A CA 1
ATOM 1548 C C . ALA A 1 206 ? 26.682 4.086 -2.314 1.00 75.38 206 ALA A C 1
ATOM 1550 O O . ALA A 1 206 ? 27.741 4.251 -1.703 1.00 75.38 206 ALA A O 1
ATOM 1551 N N . SER A 1 207 ? 25.798 3.156 -1.949 1.00 81.50 207 SER A N 1
ATOM 1552 C CA . SER A 1 207 ? 25.991 2.275 -0.792 1.00 81.50 207 SER A CA 1
ATOM 1553 C C . SER A 1 207 ? 26.633 0.958 -1.213 1.00 81.50 207 SER A C 1
ATOM 1555 O O . SER A 1 207 ? 26.239 0.372 -2.215 1.00 81.50 207 SER A O 1
ATOM 1557 N N . GLY A 1 208 ? 27.614 0.464 -0.459 1.00 88.25 208 GLY A N 1
ATOM 1558 C CA . GLY A 1 208 ? 28.116 -0.902 -0.631 1.00 88.25 208 GLY A CA 1
ATOM 1559 C C . GLY A 1 208 ? 27.178 -1.921 0.020 1.00 88.25 208 GLY A C 1
ATOM 1560 O O . GLY A 1 208 ? 26.622 -1.642 1.080 1.00 88.25 208 GLY A O 1
ATOM 1561 N N . GLY A 1 209 ? 27.020 -3.097 -0.585 1.00 90.75 209 GLY A N 1
ATOM 1562 C CA . GLY A 1 209 ? 26.216 -4.181 -0.020 1.00 90.75 209 GLY A CA 1
ATOM 1563 C C . GLY A 1 209 ? 26.351 -5.493 -0.789 1.00 90.75 209 GLY A C 1
ATOM 1564 O O . GLY A 1 209 ? 27.269 -5.662 -1.595 1.00 90.75 209 GLY A O 1
ATOM 1565 N N . ILE A 1 210 ? 25.423 -6.413 -0.532 1.00 91.56 210 ILE A N 1
ATOM 1566 C CA . ILE A 1 210 ? 25.350 -7.723 -1.184 1.00 91.56 210 ILE A CA 1
ATOM 1567 C C . ILE A 1 210 ? 24.154 -7.723 -2.134 1.00 91.56 210 ILE A C 1
ATOM 1569 O O . ILE A 1 210 ? 23.038 -7.427 -1.707 1.00 91.56 210 ILE A O 1
ATOM 1573 N N . VAL A 1 211 ? 24.398 -8.053 -3.403 1.00 91.31 211 VAL A N 1
ATOM 1574 C CA . VAL A 1 211 ? 23.352 -8.395 -4.371 1.00 91.31 211 VAL A CA 1
ATOM 1575 C C . VAL A 1 211 ? 23.167 -9.906 -4.382 1.00 91.31 211 VAL A C 1
ATOM 1577 O O . VAL A 1 211 ? 24.139 -10.663 -4.342 1.00 91.31 211 VAL A O 1
ATOM 1580 N N . GLU A 1 212 ? 21.916 -10.339 -4.406 1.00 89.75 212 GLU A N 1
ATOM 1581 C CA . GLU A 1 212 ? 21.521 -11.737 -4.358 1.00 89.75 212 GLU A CA 1
ATOM 1582 C C . GLU A 1 212 ? 20.799 -12.146 -5.644 1.00 89.75 212 GLU A C 1
ATOM 1584 O O . GLU A 1 212 ? 19.946 -11.423 -6.167 1.00 89.75 212 GLU A O 1
ATOM 1589 N N . ASP A 1 213 ? 21.126 -13.346 -6.111 1.00 86.06 213 ASP A N 1
ATOM 1590 C CA . ASP A 1 213 ? 20.482 -14.058 -7.205 1.00 86.06 213 ASP A CA 1
ATOM 1591 C C . ASP A 1 213 ? 20.134 -15.479 -6.731 1.00 86.06 213 ASP A C 1
ATOM 1593 O O . ASP A 1 213 ? 20.896 -16.428 -6.943 1.00 86.06 213 ASP A O 1
ATOM 1597 N N . PRO A 1 214 ? 18.993 -15.652 -6.041 1.00 77.06 214 PRO A N 1
ATOM 1598 C CA . PRO A 1 214 ? 18.636 -16.923 -5.416 1.00 77.06 214 PRO A CA 1
ATOM 1599 C C . PRO A 1 214 ? 18.394 -18.051 -6.427 1.00 77.06 214 PRO A C 1
ATOM 1601 O O . PRO A 1 214 ? 18.418 -19.219 -6.045 1.00 77.06 214 PRO A O 1
ATOM 1604 N N . LEU A 1 215 ? 18.152 -17.717 -7.699 1.00 78.00 215 LEU A N 1
ATOM 1605 C CA . LEU A 1 215 ? 17.958 -18.693 -8.771 1.00 78.00 215 LEU A CA 1
ATOM 1606 C C . LEU A 1 215 ? 19.246 -18.976 -9.557 1.00 78.00 215 LEU A C 1
ATOM 1608 O O . LEU A 1 215 ? 19.243 -19.872 -10.399 1.00 78.00 215 LEU A O 1
ATOM 1612 N N . GLY A 1 216 ? 20.334 -18.244 -9.287 1.00 80.56 216 GLY A N 1
ATOM 1613 C CA . GLY A 1 216 ? 21.631 -18.428 -9.937 1.00 80.56 216 GLY A CA 1
ATOM 1614 C C . GLY A 1 216 ? 21.603 -18.215 -11.451 1.00 80.56 216 GLY A C 1
ATOM 1615 O O . GLY A 1 216 ? 22.384 -18.836 -12.160 1.00 80.56 216 GLY A O 1
ATOM 1616 N N . ILE A 1 217 ? 20.698 -17.378 -11.957 1.00 77.88 217 ILE A N 1
ATOM 1617 C CA . ILE A 1 217 ? 20.528 -17.103 -13.390 1.00 77.88 217 ILE A CA 1
ATOM 1618 C C . ILE A 1 217 ? 21.683 -16.264 -13.950 1.00 77.88 217 ILE A C 1
ATOM 1620 O O . ILE A 1 217 ? 22.015 -16.380 -15.122 1.00 77.88 217 ILE A O 1
ATOM 1624 N N . PHE A 1 218 ? 22.280 -15.405 -13.130 1.00 76.88 218 PHE A N 1
ATOM 1625 C CA . PHE A 1 218 ? 23.314 -14.454 -13.527 1.00 76.88 218 PHE A CA 1
ATOM 1626 C C . PHE A 1 218 ? 24.718 -14.875 -13.096 1.00 76.88 218 PHE A C 1
ATOM 1628 O O . PHE A 1 218 ? 25.661 -14.107 -13.311 1.00 76.88 218 PHE A O 1
ATOM 1635 N N . PHE A 1 219 ? 24.870 -16.059 -12.487 1.00 79.31 219 PHE A N 1
ATOM 1636 C CA . PHE A 1 219 ? 26.140 -16.498 -11.902 1.00 79.31 219 PHE A CA 1
ATOM 1637 C C . PHE A 1 219 ? 27.273 -16.582 -12.941 1.00 79.31 219 PHE A C 1
ATOM 1639 O O . PHE A 1 219 ? 28.439 -16.368 -12.605 1.00 79.31 219 PHE A O 1
ATOM 1646 N N . ASP A 1 220 ? 26.917 -16.878 -14.190 1.00 77.62 220 ASP A N 1
ATOM 1647 C CA . ASP A 1 220 ? 27.785 -17.020 -15.358 1.00 77.62 220 ASP A CA 1
ATOM 1648 C C . ASP A 1 220 ? 27.748 -15.805 -16.302 1.00 77.62 220 ASP A C 1
ATOM 1650 O O . ASP A 1 220 ? 28.626 -15.665 -17.153 1.00 77.62 220 ASP A O 1
ATOM 1654 N N . ILE A 1 221 ? 26.770 -14.908 -16.135 1.00 78.88 221 ILE A N 1
ATOM 1655 C CA . ILE A 1 221 ? 26.554 -13.745 -17.010 1.00 78.88 221 ILE A CA 1
ATOM 1656 C C . ILE A 1 221 ? 27.216 -12.484 -16.449 1.00 78.88 221 ILE A C 1
ATOM 1658 O O . ILE A 1 221 ? 27.817 -11.710 -17.195 1.00 78.88 221 ILE A O 1
ATOM 1662 N N . LEU A 1 222 ? 27.089 -12.246 -15.141 1.00 80.56 222 LEU A N 1
ATOM 1663 C CA . LEU A 1 222 ? 27.582 -11.028 -14.503 1.00 80.56 222 LEU A CA 1
ATOM 1664 C C . LEU A 1 222 ? 28.866 -11.322 -13.724 1.00 80.56 222 LEU A C 1
ATOM 1666 O O . LEU A 1 222 ? 28.893 -12.153 -12.821 1.00 80.56 222 LEU A O 1
ATOM 1670 N N . GLY A 1 223 ? 29.930 -10.594 -14.047 1.00 84.88 223 GLY A N 1
ATOM 1671 C CA . GLY A 1 223 ? 31.200 -10.583 -13.334 1.00 84.88 223 GLY A CA 1
ATOM 1672 C C . GLY A 1 223 ? 31.484 -9.242 -12.645 1.00 84.88 223 GLY A C 1
ATOM 1673 O O . GLY A 1 223 ? 30.662 -8.319 -12.672 1.00 84.88 223 GLY A O 1
ATOM 1674 N N . PRO A 1 224 ? 32.659 -9.110 -12.004 1.00 88.62 224 PRO A N 1
ATOM 1675 C CA . PRO A 1 224 ? 33.103 -7.840 -11.442 1.00 88.62 224 PRO A CA 1
ATOM 1676 C C . PRO A 1 224 ? 32.988 -6.712 -12.474 1.00 88.62 224 PRO A C 1
ATOM 1678 O O . PRO A 1 224 ? 33.370 -6.892 -13.628 1.00 88.62 224 PRO A O 1
ATOM 1681 N N . TRP A 1 225 ? 32.517 -5.545 -12.032 1.00 88.94 225 TRP A N 1
ATOM 1682 C CA . TRP A 1 225 ? 32.304 -4.325 -12.824 1.00 88.94 225 TRP A CA 1
ATOM 1683 C C . TRP A 1 225 ? 31.100 -4.319 -13.765 1.00 88.94 225 TRP A C 1
ATOM 1685 O O . TRP A 1 225 ? 30.800 -3.265 -14.323 1.00 88.94 225 TRP A O 1
ATOM 1695 N N . ASN A 1 226 ? 30.370 -5.427 -13.906 1.00 89.12 226 ASN A N 1
ATOM 1696 C CA . ASN A 1 226 ? 29.086 -5.391 -14.596 1.00 89.12 226 ASN A CA 1
ATOM 1697 C C . ASN A 1 226 ? 28.026 -4.669 -13.756 1.00 89.12 226 ASN A C 1
ATOM 1699 O O . ASN A 1 226 ? 28.073 -4.683 -12.522 1.00 89.12 226 ASN A O 1
ATOM 1703 N N . GLU A 1 227 ? 27.071 -4.039 -14.434 1.00 88.88 227 GLU A N 1
ATOM 1704 C CA . GLU A 1 227 ? 25.954 -3.339 -13.808 1.00 88.88 227 GLU A CA 1
ATOM 1705 C C . GLU A 1 227 ? 24.618 -4.019 -14.100 1.00 88.88 227 GLU A C 1
ATOM 1707 O O . GLU A 1 227 ? 24.482 -4.787 -15.052 1.00 88.88 227 GLU A O 1
ATOM 1712 N N . GLY A 1 228 ? 23.627 -3.727 -13.268 1.00 88.31 228 GLY A N 1
ATOM 1713 C CA . GLY A 1 228 ? 22.266 -4.209 -13.443 1.00 88.31 228 GLY A CA 1
ATOM 1714 C C . GLY A 1 228 ? 21.281 -3.449 -12.566 1.00 88.31 228 GLY A C 1
ATOM 1715 O O . GLY A 1 228 ? 21.630 -2.473 -11.896 1.00 88.31 228 GLY A O 1
ATOM 1716 N N . LEU A 1 229 ? 20.033 -3.906 -12.568 1.00 90.00 229 LEU A N 1
ATOM 1717 C CA . LEU A 1 229 ? 18.983 -3.377 -11.705 1.00 90.00 229 LEU A CA 1
ATOM 1718 C C . LEU A 1 229 ? 18.709 -4.347 -10.562 1.00 90.00 229 LEU A C 1
ATOM 1720 O O . LEU A 1 229 ? 18.693 -5.560 -10.756 1.00 90.00 229 LEU A O 1
ATOM 1724 N N . SER A 1 230 ? 18.464 -3.811 -9.375 1.00 90.00 230 SER A N 1
ATOM 1725 C CA . SER A 1 230 ? 18.061 -4.574 -8.202 1.00 90.00 230 SER A CA 1
ATOM 1726 C C . SER A 1 230 ? 16.897 -3.914 -7.482 1.00 90.00 230 SER A C 1
ATOM 1728 O O . SER A 1 230 ? 16.786 -2.688 -7.460 1.00 90.00 230 SER A O 1
ATOM 1730 N N . ILE A 1 231 ? 16.076 -4.723 -6.825 1.00 87.94 231 ILE A N 1
ATOM 1731 C CA . ILE A 1 231 ? 15.131 -4.253 -5.815 1.00 87.94 231 ILE A CA 1
ATOM 1732 C C . ILE A 1 231 ? 15.825 -4.361 -4.466 1.00 87.94 231 ILE A C 1
ATOM 1734 O O . ILE A 1 231 ? 16.167 -5.460 -4.023 1.00 87.94 231 ILE A O 1
ATOM 1738 N N . ARG A 1 232 ? 16.011 -3.227 -3.796 1.00 85.00 232 ARG A N 1
ATOM 1739 C CA . ARG A 1 232 ? 16.338 -3.224 -2.375 1.00 85.00 232 ARG A CA 1
ATOM 1740 C C . ARG A 1 232 ? 15.055 -3.381 -1.599 1.00 85.00 232 ARG A C 1
ATOM 1742 O O . ARG A 1 232 ? 14.171 -2.545 -1.709 1.00 85.00 232 ARG A O 1
ATOM 1749 N N . THR A 1 233 ? 14.978 -4.430 -0.803 1.00 81.06 233 THR A N 1
ATOM 1750 C CA . THR A 1 233 ? 13.870 -4.626 0.124 1.00 81.06 233 THR A CA 1
ATOM 1751 C C . THR A 1 233 ? 14.006 -3.732 1.346 1.00 81.06 233 THR A C 1
ATOM 1753 O O . THR A 1 233 ? 15.116 -3.354 1.736 1.00 81.06 233 THR A O 1
ATOM 1756 N N . ARG A 1 234 ? 12.895 -3.522 2.049 1.00 69.75 234 ARG A N 1
ATOM 1757 C CA . ARG A 1 234 ? 12.869 -2.894 3.382 1.00 69.75 234 ARG A CA 1
ATOM 1758 C C . ARG A 1 234 ? 13.849 -3.485 4.410 1.00 69.75 234 ARG A C 1
ATOM 1760 O O . ARG A 1 234 ? 14.229 -2.809 5.359 1.00 69.75 234 ARG A O 1
ATOM 1767 N N . TYR A 1 235 ? 14.284 -4.736 4.229 1.00 71.88 235 TYR A N 1
ATOM 1768 C CA . TYR A 1 235 ? 15.264 -5.401 5.098 1.00 71.88 235 TYR A CA 1
ATOM 1769 C C . TYR A 1 235 ? 16.724 -5.137 4.694 1.00 71.88 235 TYR A C 1
ATOM 1771 O O . TYR A 1 235 ? 17.635 -5.727 5.268 1.00 71.88 235 TYR A O 1
ATOM 1779 N N . GLY A 1 236 ? 16.962 -4.287 3.690 1.00 76.81 236 GLY A N 1
ATOM 1780 C CA . GLY A 1 236 ? 18.299 -3.994 3.173 1.00 76.81 236 GLY A CA 1
ATOM 1781 C C . GLY A 1 236 ? 18.904 -5.115 2.326 1.00 76.81 236 GLY A C 1
ATOM 1782 O O . GLY A 1 236 ? 20.100 -5.083 2.058 1.00 76.81 236 GLY A O 1
ATOM 1783 N N . ARG A 1 237 ? 18.104 -6.106 1.908 1.00 83.69 237 ARG A N 1
ATOM 1784 C CA . ARG A 1 237 ? 18.535 -7.130 0.941 1.00 83.69 237 ARG A CA 1
ATOM 1785 C C . ARG A 1 237 ? 18.301 -6.627 -0.470 1.00 83.69 237 ARG A C 1
ATOM 1787 O O . ARG A 1 237 ? 17.233 -6.071 -0.725 1.00 83.69 237 ARG A O 1
ATOM 1794 N N . HIS A 1 238 ? 19.256 -6.857 -1.362 1.00 88.56 238 HIS A N 1
ATOM 1795 C CA . HIS A 1 238 ? 19.186 -6.419 -2.749 1.00 88.56 238 HIS A CA 1
ATOM 1796 C C . HIS A 1 238 ? 19.032 -7.638 -3.657 1.00 88.56 238 HIS A C 1
ATOM 1798 O O . HIS A 1 238 ? 19.925 -8.478 -3.708 1.00 88.56 238 HIS A O 1
ATOM 1804 N N . TYR A 1 239 ? 17.921 -7.730 -4.381 1.00 89.38 239 TYR A N 1
ATOM 1805 C CA . TYR A 1 239 ? 17.674 -8.816 -5.330 1.00 89.38 239 TYR A CA 1
ATOM 1806 C C . TYR A 1 239 ? 17.824 -8.310 -6.751 1.00 89.38 239 TYR A C 1
ATOM 1808 O O . TYR A 1 239 ? 17.217 -7.299 -7.103 1.00 89.38 239 TYR A O 1
ATOM 1816 N N . VAL A 1 240 ? 18.607 -9.008 -7.570 1.00 87.75 240 VAL A N 1
ATOM 1817 C CA . VAL A 1 240 ? 18.733 -8.684 -8.995 1.00 87.75 240 VAL A CA 1
ATOM 1818 C C . VAL A 1 240 ? 17.374 -8.809 -9.698 1.00 87.75 240 VAL A C 1
ATOM 1820 O O . VAL A 1 240 ? 16.637 -9.776 -9.496 1.00 87.75 240 VAL A O 1
ATOM 1823 N N . ILE A 1 241 ? 17.019 -7.815 -10.513 1.00 83.31 241 ILE A N 1
ATOM 1824 C CA . ILE A 1 241 ? 15.805 -7.850 -11.328 1.00 83.31 241 ILE A CA 1
ATOM 1825 C C . ILE A 1 241 ? 16.072 -8.712 -12.553 1.00 83.31 241 ILE A C 1
ATOM 1827 O O . ILE A 1 241 ? 16.976 -8.456 -13.346 1.00 83.31 241 ILE A O 1
ATOM 1831 N N . GLN A 1 242 ? 15.243 -9.737 -12.699 1.00 66.25 242 GLN A N 1
ATOM 1832 C CA . GLN A 1 242 ? 15.297 -10.689 -13.792 1.00 66.25 242 GLN A CA 1
ATOM 1833 C C . GLN A 1 242 ? 14.548 -10.128 -15.000 1.00 66.25 242 GLN A C 1
ATOM 1835 O O . GLN A 1 242 ? 13.331 -9.970 -14.966 1.00 66.25 242 GLN A O 1
ATOM 1840 N N . ALA A 1 243 ? 15.269 -9.870 -16.086 1.00 55.62 243 ALA A N 1
ATOM 1841 C CA . ALA A 1 243 ? 14.677 -9.774 -17.411 1.00 55.62 243 ALA A CA 1
ATOM 1842 C C . ALA A 1 243 ? 15.565 -10.564 -18.370 1.00 55.62 243 ALA A C 1
ATOM 1844 O O . ALA A 1 243 ? 16.700 -10.184 -18.650 1.00 55.62 243 ALA A O 1
ATOM 1845 N N . ARG A 1 244 ? 15.059 -11.707 -18.831 1.00 48.78 244 ARG A N 1
ATOM 1846 C CA . ARG A 1 244 ? 15.676 -12.460 -19.919 1.00 48.78 244 ARG A CA 1
ATOM 1847 C C . ARG A 1 244 ? 15.483 -11.649 -21.201 1.00 48.78 244 ARG A C 1
ATOM 1849 O O . ARG A 1 244 ? 14.346 -11.365 -21.573 1.00 48.78 244 ARG A O 1
ATOM 1856 N N . CYS A 1 245 ? 16.572 -11.246 -21.855 1.00 49.59 245 CYS A N 1
ATOM 1857 C CA . CYS A 1 245 ? 16.511 -10.485 -23.110 1.00 49.59 245 CYS A CA 1
ATOM 1858 C C . CYS A 1 245 ? 15.864 -11.278 -24.268 1.00 49.59 245 CYS A C 1
ATOM 1860 O O . CYS A 1 245 ? 15.563 -10.704 -25.307 1.00 49.59 245 CYS A O 1
ATOM 1862 N N . ASP A 1 246 ? 15.645 -12.580 -24.088 1.00 51.44 246 ASP A N 1
ATOM 1863 C CA . ASP A 1 246 ? 15.186 -13.569 -25.066 1.00 51.44 246 ASP A CA 1
ATOM 1864 C C . ASP A 1 246 ? 13.709 -13.989 -24.905 1.00 51.44 246 ASP A C 1
ATOM 1866 O O . ASP A 1 246 ? 13.280 -14.940 -25.544 1.00 51.44 246 ASP A O 1
ATOM 1870 N N . GLN A 1 247 ? 12.895 -13.304 -24.088 1.00 44.69 247 GLN A N 1
ATOM 1871 C CA . GLN A 1 247 ? 11.465 -13.646 -23.934 1.00 44.69 247 GLN A CA 1
ATOM 1872 C C . GLN A 1 247 ? 10.516 -13.022 -24.970 1.00 44.69 247 GLN A C 1
ATOM 1874 O O . GLN A 1 247 ? 9.308 -13.243 -24.885 1.00 44.69 247 GLN A O 1
ATOM 1879 N N . THR A 1 248 ? 11.018 -12.278 -25.958 1.00 46.22 248 THR A N 1
ATOM 1880 C CA . THR A 1 248 ? 10.197 -12.014 -27.147 1.00 46.22 248 THR A CA 1
ATOM 1881 C C . THR A 1 248 ? 10.537 -13.107 -28.141 1.00 46.22 248 THR A C 1
ATOM 1883 O O . THR A 1 248 ? 11.573 -13.021 -28.796 1.00 46.22 248 THR A O 1
ATOM 1886 N N . ASP A 1 249 ? 9.706 -14.150 -28.218 1.00 44.28 249 ASP A N 1
ATOM 1887 C CA . ASP A 1 249 ? 9.716 -15.042 -29.375 1.00 44.28 249 ASP A CA 1
ATOM 1888 C C . ASP A 1 249 ? 9.645 -14.138 -30.607 1.00 44.28 249 ASP A C 1
ATOM 1890 O O . ASP A 1 249 ? 8.642 -13.453 -30.817 1.00 44.28 249 ASP A O 1
ATOM 1894 N N . ILE A 1 250 ? 10.733 -14.060 -31.374 1.00 50.59 250 ILE A N 1
ATOM 1895 C CA . ILE A 1 250 ? 10.688 -13.456 -32.701 1.00 50.59 250 ILE A CA 1
ATOM 1896 C C . ILE A 1 250 ? 9.721 -14.363 -33.466 1.00 50.59 250 ILE A C 1
ATOM 1898 O O . ILE A 1 250 ? 10.024 -15.557 -33.595 1.00 50.59 250 ILE A O 1
ATOM 1902 N N . PRO A 1 251 ? 8.539 -13.879 -33.894 1.00 56.34 251 PRO A N 1
ATOM 1903 C CA . PRO A 1 251 ? 7.673 -14.688 -34.734 1.00 56.34 251 PRO A CA 1
ATOM 1904 C C . PRO A 1 251 ? 8.515 -15.169 -35.920 1.00 56.34 251 PRO A C 1
ATOM 1906 O O . PRO A 1 251 ? 9.321 -14.378 -36.414 1.00 56.34 251 PRO A O 1
ATOM 1909 N N . PRO A 1 252 ? 8.403 -16.439 -36.346 1.00 64.56 252 PRO A N 1
ATOM 1910 C CA . PRO A 1 252 ? 9.113 -16.893 -37.536 1.00 64.56 252 PRO A CA 1
ATOM 1911 C C . PRO A 1 252 ? 8.836 -15.898 -38.662 1.00 64.56 252 PRO A C 1
ATOM 1913 O O . PRO A 1 252 ? 7.675 -15.526 -38.832 1.00 64.56 252 PRO A O 1
ATOM 1916 N N . ASP A 1 253 ? 9.892 -15.441 -39.346 1.00 70.12 253 ASP A N 1
ATOM 1917 C CA . ASP A 1 253 ? 9.796 -14.418 -40.391 1.00 70.12 253 ASP A CA 1
ATOM 1918 C C . ASP A 1 253 ? 8.630 -14.768 -41.323 1.00 70.12 253 ASP A C 1
ATOM 1920 O O . ASP A 1 253 ? 8.679 -15.764 -42.052 1.00 70.12 253 ASP A O 1
ATOM 1924 N N . GLU A 1 254 ? 7.544 -13.995 -41.244 1.00 77.00 254 GLU A N 1
ATOM 1925 C CA . GLU A 1 254 ? 6.424 -14.169 -42.158 1.00 77.00 254 GLU A CA 1
ATOM 1926 C C . GLU A 1 254 ? 6.947 -13.919 -43.578 1.00 77.00 254 GLU A C 1
ATOM 1928 O O . GLU A 1 254 ? 7.725 -12.981 -43.794 1.00 77.00 254 GLU A O 1
ATOM 1933 N N . PRO A 1 255 ? 6.579 -14.764 -44.553 1.00 86.06 255 PRO A N 1
ATOM 1934 C CA . PRO A 1 255 ? 7.072 -14.602 -45.906 1.00 86.06 255 PRO A CA 1
ATOM 1935 C C . PRO A 1 255 ? 6.652 -13.232 -46.458 1.00 86.06 255 PRO A C 1
ATOM 1937 O O . PRO A 1 255 ? 5.512 -12.795 -46.306 1.00 86.06 255 PRO A O 1
ATOM 1940 N N . ILE A 1 256 ? 7.614 -12.537 -47.072 1.00 91.50 256 ILE A N 1
ATOM 1941 C CA . ILE A 1 256 ? 7.413 -11.220 -47.684 1.00 91.50 256 ILE A CA 1
ATOM 1942 C C . ILE A 1 256 ? 7.309 -11.335 -49.203 1.00 91.50 256 ILE A C 1
ATOM 1944 O O . ILE A 1 256 ? 7.975 -12.160 -49.833 1.00 91.50 256 ILE A O 1
ATOM 1948 N N . GLY A 1 257 ? 6.513 -10.457 -49.796 1.00 95.19 257 GLY A N 1
ATOM 1949 C CA . GLY A 1 257 ? 6.246 -10.376 -51.224 1.00 95.19 257 GLY A CA 1
ATOM 1950 C C . GLY A 1 257 ? 6.006 -8.935 -51.661 1.00 95.19 257 GLY A C 1
ATOM 1951 O O . GLY A 1 257 ? 6.002 -8.007 -50.850 1.00 95.19 257 GLY A O 1
ATOM 1952 N N . SER A 1 258 ? 5.841 -8.728 -52.962 1.00 96.88 258 SER A N 1
ATOM 1953 C CA . SER A 1 258 ? 5.542 -7.412 -53.521 1.00 96.88 258 SER A CA 1
ATOM 1954 C C . SER A 1 258 ? 4.103 -7.008 -53.208 1.00 96.88 258 SER A C 1
ATOM 1956 O O . SER A 1 258 ? 3.191 -7.824 -53.272 1.00 96.88 258 SER A O 1
ATOM 1958 N N . CYS A 1 259 ? 3.887 -5.745 -52.876 1.00 97.25 259 CYS A N 1
ATOM 1959 C CA . CYS A 1 259 ? 2.581 -5.175 -52.594 1.00 97.25 259 CYS A CA 1
ATOM 1960 C C . CYS A 1 259 ? 2.415 -3.889 -53.389 1.00 97.25 259 CYS A C 1
ATOM 1962 O O . CYS A 1 259 ? 3.169 -2.941 -53.178 1.00 97.25 259 CYS A O 1
ATOM 1964 N N . GLN A 1 260 ? 1.441 -3.849 -54.294 1.00 97.38 260 GLN A N 1
ATOM 1965 C CA . GLN A 1 260 ? 1.145 -2.660 -55.089 1.00 97.38 260 GLN A CA 1
ATOM 1966 C C . GLN A 1 260 ? 0.001 -1.880 -54.453 1.00 97.38 260 GLN A C 1
ATOM 1968 O O . GLN A 1 260 ? -1.127 -2.365 -54.413 1.00 97.38 260 GLN A O 1
ATOM 1973 N N . VAL A 1 261 ? 0.285 -0.672 -53.984 1.00 96.00 261 VAL A N 1
ATOM 1974 C CA . VAL A 1 261 ? -0.680 0.225 -53.343 1.00 96.00 261 VAL A CA 1
ATOM 1975 C C . VAL A 1 261 ? -0.857 1.448 -54.229 1.00 96.00 261 VAL A C 1
ATOM 1977 O O . VAL A 1 261 ? 0.115 1.991 -54.755 1.00 96.00 261 VAL A O 1
ATOM 1980 N N . TYR A 1 262 ? -2.098 1.883 -54.421 1.00 94.94 262 TYR A N 1
ATOM 1981 C CA . TYR A 1 262 ? -2.372 3.124 -55.133 1.00 94.94 262 TYR A CA 1
ATOM 1982 C C . TYR A 1 262 ? -2.402 4.291 -54.147 1.00 94.94 262 TYR A C 1
ATOM 1984 O O . TYR A 1 262 ? -3.267 4.350 -53.275 1.00 94.94 262 TYR A O 1
ATOM 1992 N N . ASP A 1 263 ? -1.471 5.222 -54.308 1.00 89.00 263 ASP A N 1
ATOM 1993 C CA . ASP A 1 263 ? -1.409 6.470 -53.561 1.00 89.00 263 ASP A CA 1
ATOM 1994 C C . ASP A 1 263 ? -1.874 7.620 -54.469 1.00 89.00 263 ASP A C 1
ATOM 1996 O O . ASP A 1 263 ? -1.402 7.780 -55.597 1.00 89.00 263 ASP A O 1
ATOM 2000 N N . GLU A 1 264 ? -2.813 8.442 -53.998 1.00 88.19 264 GLU A N 1
ATOM 2001 C CA . GLU A 1 264 ? -3.401 9.529 -54.795 1.00 88.19 264 GLU A CA 1
ATOM 2002 C C . GLU A 1 264 ? -2.383 10.595 -55.231 1.00 88.19 264 GLU A C 1
ATOM 2004 O O . GLU 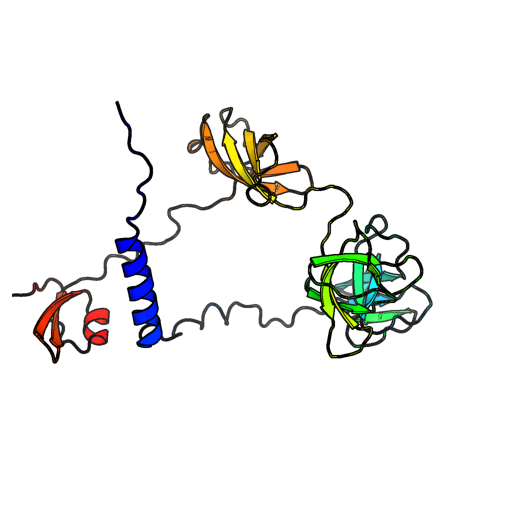A 1 264 ? -2.595 11.287 -56.228 1.00 88.19 264 GLU A O 1
ATOM 2009 N N . SER A 1 265 ? -1.277 10.736 -54.500 1.00 86.88 265 SER A N 1
ATOM 2010 C CA . SER A 1 265 ? -0.246 11.744 -54.744 1.00 86.88 265 SER A CA 1
ATOM 2011 C C . SER A 1 265 ? 0.889 11.250 -55.642 1.00 86.88 265 SER A C 1
ATOM 2013 O O . SER A 1 265 ? 1.470 12.042 -56.387 1.00 86.88 265 SER A O 1
ATOM 2015 N N . THR A 1 266 ? 1.203 9.953 -55.595 1.00 85.88 266 THR A N 1
ATOM 2016 C CA . THR A 1 266 ? 2.379 9.368 -56.268 1.00 85.88 266 THR A CA 1
ATOM 2017 C C . THR A 1 266 ? 2.037 8.287 -57.294 1.00 85.88 266 THR A C 1
ATOM 2019 O O . THR A 1 266 ? 2.905 7.883 -58.070 1.00 85.88 266 THR A O 1
ATOM 2022 N N . GLY A 1 267 ? 0.769 7.886 -57.386 1.00 91.25 267 GLY A N 1
ATOM 2023 C CA . GLY A 1 267 ? 0.305 6.826 -58.272 1.00 91.25 267 GLY A CA 1
ATOM 2024 C C . GLY A 1 267 ? 0.535 5.440 -57.671 1.00 91.25 267 GLY A C 1
ATOM 2025 O O . GLY A 1 267 ? 0.465 5.246 -56.462 1.00 91.25 267 GLY A O 1
ATOM 2026 N N . LEU A 1 268 ? 0.771 4.443 -58.522 1.00 94.25 268 LEU A N 1
ATOM 2027 C CA . LEU A 1 268 ? 1.007 3.072 -58.070 1.00 94.25 268 LEU A CA 1
ATOM 2028 C C . LEU A 1 268 ? 2.414 2.950 -57.458 1.00 94.25 268 LEU A C 1
ATOM 2030 O O . LEU A 1 268 ? 3.409 3.080 -58.173 1.00 94.25 268 LEU A O 1
ATOM 2034 N N . VAL A 1 269 ? 2.494 2.669 -56.158 1.00 94.94 269 VAL A N 1
ATOM 2035 C CA . VAL A 1 269 ? 3.741 2.461 -55.409 1.00 94.94 269 VAL A CA 1
ATOM 2036 C C . VAL A 1 269 ? 3.848 0.993 -55.004 1.00 94.94 269 VAL A C 1
ATOM 2038 O O . VAL A 1 269 ? 2.852 0.367 -54.648 1.00 94.94 269 VAL A O 1
ATOM 2041 N N . CYS A 1 270 ? 5.054 0.426 -55.071 1.00 95.81 270 CYS A N 1
ATOM 2042 C CA . CYS A 1 270 ? 5.299 -0.959 -54.683 1.00 95.81 270 CYS A CA 1
ATOM 2043 C C . CYS A 1 270 ? 6.170 -1.055 -53.423 1.00 95.81 270 CYS A C 1
ATOM 2045 O O . CYS A 1 270 ? 7.235 -0.440 -53.358 1.00 95.81 270 CYS A O 1
ATOM 2047 N N . TYR A 1 271 ? 5.738 -1.868 -52.457 1.00 92.62 271 TYR A N 1
ATOM 2048 C CA . TYR A 1 271 ? 6.451 -2.181 -51.214 1.00 92.62 271 TYR A CA 1
ATOM 2049 C C . TYR A 1 271 ? 6.754 -3.680 -51.120 1.00 92.62 271 TYR A C 1
ATOM 2051 O O . TYR A 1 271 ? 5.965 -4.492 -51.592 1.00 92.62 271 TYR A O 1
ATOM 2059 N N . GLN A 1 272 ? 7.858 -4.072 -50.478 1.00 94.31 272 GLN A N 1
ATOM 2060 C CA . GLN A 1 272 ? 8.048 -5.461 -50.042 1.00 94.31 272 GLN A CA 1
ATOM 2061 C C . GLN A 1 272 ? 7.563 -5.607 -48.602 1.00 94.31 272 GLN A C 1
ATOM 2063 O O . GLN A 1 272 ? 8.097 -4.962 -47.701 1.00 94.31 272 GLN A O 1
ATOM 2068 N N . THR A 1 273 ? 6.531 -6.415 -48.385 1.00 92.19 273 THR A N 1
ATOM 2069 C CA . THR A 1 273 ? 5.901 -6.583 -47.070 1.00 92.19 273 THR A CA 1
ATOM 2070 C C . THR A 1 273 ? 5.160 -7.922 -46.990 1.00 92.19 273 THR A C 1
ATOM 2072 O O . THR A 1 273 ? 5.233 -8.699 -47.936 1.00 92.19 273 THR A O 1
ATOM 2075 N N . THR A 1 274 ? 4.506 -8.238 -45.875 1.00 93.44 274 THR A N 1
ATOM 2076 C CA . THR A 1 274 ? 3.702 -9.467 -45.737 1.00 93.44 274 THR A CA 1
ATOM 2077 C C . THR A 1 274 ? 2.306 -9.273 -46.339 1.00 93.44 274 THR A C 1
ATOM 2079 O O . THR A 1 274 ? 1.845 -8.139 -46.489 1.00 93.44 274 THR A O 1
ATOM 2082 N N . GLU A 1 275 ? 1.601 -10.362 -46.661 1.00 93.94 275 GLU A N 1
ATOM 2083 C CA . GLU A 1 275 ? 0.225 -10.307 -47.191 1.00 93.94 275 GLU A CA 1
ATOM 2084 C C . GLU A 1 275 ? -0.705 -9.491 -46.278 1.00 93.94 275 GLU A C 1
ATOM 2086 O O . GLU A 1 275 ? -1.384 -8.577 -46.738 1.00 93.94 275 GLU A O 1
ATOM 2091 N N . ALA A 1 276 ? -0.632 -9.721 -44.962 1.00 86.75 276 ALA A N 1
ATOM 2092 C CA . ALA A 1 276 ? -1.451 -9.017 -43.976 1.00 86.75 276 ALA A CA 1
ATOM 2093 C C . ALA A 1 276 ? -1.214 -7.496 -43.964 1.00 86.75 276 ALA A C 1
ATOM 2095 O O . ALA A 1 276 ? -2.154 -6.719 -43.786 1.00 86.75 276 ALA A O 1
ATOM 2096 N N . ILE A 1 277 ? 0.034 -7.052 -44.159 1.00 87.94 277 ILE A N 1
ATOM 2097 C CA . ILE A 1 277 ? 0.348 -5.621 -44.260 1.00 87.94 277 ILE A CA 1
ATOM 2098 C C . ILE A 1 277 ? -0.099 -5.074 -45.621 1.00 87.94 277 ILE A C 1
ATOM 2100 O O . ILE A 1 277 ? -0.578 -3.944 -45.689 1.00 87.94 277 ILE A O 1
ATOM 2104 N N . CYS A 1 278 ? 0.008 -5.856 -46.697 1.00 94.38 278 CYS A N 1
ATOM 2105 C CA . CYS A 1 278 ? -0.464 -5.429 -48.010 1.00 94.38 278 CYS A CA 1
ATOM 2106 C C . CYS A 1 278 ? -1.982 -5.214 -48.044 1.00 94.38 278 CYS A C 1
ATOM 2108 O O . CYS A 1 278 ? -2.446 -4.177 -48.521 1.00 94.38 278 CYS A O 1
ATOM 2110 N N . ASP A 1 279 ? -2.732 -6.146 -47.457 1.00 93.12 279 ASP A N 1
ATOM 2111 C CA . ASP A 1 279 ? -4.179 -6.045 -47.283 1.00 93.12 279 ASP A CA 1
ATOM 2112 C C . ASP A 1 279 ? -4.549 -4.824 -46.440 1.00 93.12 279 ASP A C 1
ATOM 2114 O O . ASP A 1 279 ? -5.469 -4.080 -46.778 1.00 93.12 279 ASP A O 1
ATOM 2118 N N . PHE A 1 280 ? -3.793 -4.569 -45.367 1.00 89.25 280 PHE A N 1
ATOM 2119 C CA . PHE A 1 280 ? -3.986 -3.387 -44.533 1.00 89.25 280 PHE A CA 1
ATOM 2120 C C . PHE A 1 280 ? -3.821 -2.077 -45.326 1.00 89.25 280 PHE A C 1
ATOM 2122 O O . PHE A 1 280 ? -4.553 -1.112 -45.101 1.00 89.25 280 PHE A O 1
ATOM 2129 N N . LEU A 1 281 ? -2.885 -2.041 -46.276 1.00 90.75 281 LEU A N 1
ATOM 2130 C CA . LEU A 1 281 ? -2.649 -0.884 -47.142 1.00 90.75 281 LEU A CA 1
ATOM 2131 C C . LEU A 1 281 ? -3.662 -0.769 -48.295 1.00 90.75 281 LEU A C 1
ATOM 2133 O O . LEU A 1 281 ? -3.503 0.107 -49.143 1.00 90.75 281 LEU A O 1
ATOM 2137 N N . ASN A 1 282 ? -4.689 -1.630 -48.355 1.00 94.94 282 ASN A N 1
ATOM 2138 C CA . ASN A 1 282 ? -5.568 -1.793 -49.520 1.00 94.94 282 ASN A CA 1
ATOM 2139 C C . ASN A 1 282 ? -4.776 -2.013 -50.825 1.00 94.94 282 ASN A C 1
ATOM 2141 O O . ASN A 1 282 ? -5.172 -1.552 -51.900 1.00 94.94 282 ASN A O 1
ATOM 2145 N N . GLY A 1 283 ? -3.625 -2.679 -50.719 1.00 94.12 283 GLY A N 1
ATOM 2146 C CA . GLY A 1 283 ? -2.781 -3.030 -51.846 1.00 94.12 283 GLY A CA 1
ATOM 2147 C C . GLY A 1 283 ? -3.164 -4.368 -52.469 1.00 94.12 283 GLY A C 1
ATOM 2148 O O . GLY A 1 283 ? -3.967 -5.128 -51.937 1.00 94.12 283 GLY A O 1
ATOM 2149 N N . SER A 1 284 ? -2.559 -4.669 -53.613 1.00 97.00 284 SER A N 1
ATOM 2150 C CA . SER A 1 284 ? -2.629 -5.989 -54.234 1.00 97.00 284 SER A CA 1
ATOM 2151 C C . SER A 1 284 ? -1.319 -6.732 -53.978 1.00 97.00 284 SER A C 1
ATOM 2153 O O . SER A 1 284 ? -0.266 -6.318 -54.476 1.00 97.00 284 SER A O 1
ATOM 2155 N N . TYR A 1 285 ? -1.381 -7.821 -53.208 1.00 97.06 285 TYR A N 1
ATOM 2156 C CA . TYR A 1 285 ? -0.218 -8.649 -52.890 1.00 97.06 285 TYR A CA 1
ATOM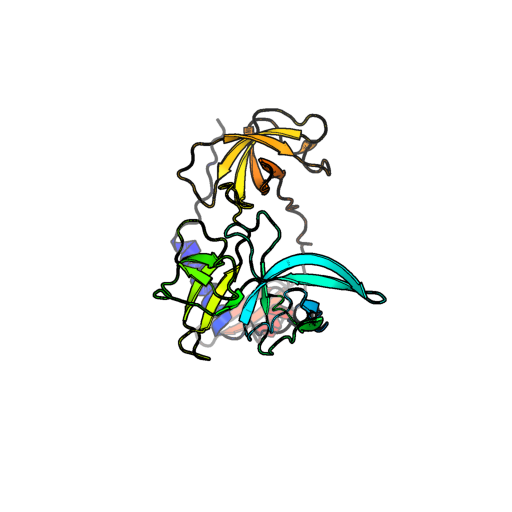 2157 C C . TYR A 1 285 ? 0.150 -9.558 -54.072 1.00 97.06 285 TYR A C 1
ATOM 2159 O O . TYR A 1 285 ? -0.702 -10.226 -54.656 1.00 97.06 285 TYR A O 1
ATOM 2167 N N . GLY A 1 286 ? 1.427 -9.571 -54.446 1.00 95.06 286 GLY A N 1
ATOM 2168 C CA . GLY A 1 286 ? 1.973 -10.339 -55.565 1.00 95.06 286 GLY A CA 1
ATOM 2169 C C . GLY A 1 286 ? 2.335 -11.783 -55.216 1.00 95.06 286 GLY A C 1
ATOM 2170 O O . GLY A 1 286 ? 2.691 -12.547 -56.112 1.00 95.06 286 GLY A O 1
ATOM 2171 N N . GLY A 1 287 ? 2.234 -12.165 -53.940 1.00 94.50 287 GLY A N 1
ATOM 2172 C CA . GLY A 1 287 ? 2.597 -13.484 -53.428 1.00 94.50 287 GLY A CA 1
ATOM 2173 C C . GLY A 1 287 ? 4.009 -13.538 -52.843 1.00 94.50 287 GLY A C 1
ATOM 2174 O O . GLY A 1 287 ? 4.866 -12.697 -53.130 1.00 94.50 287 GLY A O 1
ATOM 2175 N N . ASP A 1 288 ? 4.252 -14.551 -52.022 1.00 95.12 288 ASP A N 1
ATOM 2176 C CA . ASP A 1 288 ? 5.503 -14.723 -51.284 1.00 95.12 288 ASP A CA 1
ATOM 2177 C C . ASP A 1 288 ? 6.726 -14.835 -52.203 1.00 95.12 288 ASP A C 1
ATOM 2179 O O . ASP A 1 288 ? 6.714 -15.524 -53.226 1.00 95.12 288 ASP A O 1
ATOM 2183 N N . GLY A 1 289 ? 7.809 -14.147 -51.836 1.00 92.44 289 GLY A N 1
ATOM 2184 C CA . GLY A 1 289 ? 9.064 -14.120 -52.588 1.00 92.44 289 GLY A CA 1
ATOM 2185 C C . GLY A 1 289 ? 9.040 -13.250 -53.848 1.00 92.44 289 GLY A C 1
ATOM 2186 O O . GLY A 1 289 ? 10.054 -13.167 -54.543 1.00 92.44 289 GLY A O 1
ATOM 2187 N N . THR A 1 290 ? 7.924 -12.581 -54.156 1.00 95.38 290 THR A N 1
ATOM 2188 C CA . THR A 1 290 ? 7.876 -11.635 -55.277 1.00 95.38 290 THR A CA 1
ATOM 2189 C C . THR A 1 290 ? 8.552 -10.307 -54.926 1.00 95.38 290 THR A C 1
ATOM 2191 O O . THR A 1 290 ? 8.452 -9.800 -53.808 1.00 95.38 290 THR A O 1
ATOM 2194 N N . SER A 1 291 ? 9.277 -9.730 -55.884 1.00 94.25 291 SER A N 1
ATOM 2195 C CA . SER A 1 291 ? 9.961 -8.443 -55.731 1.00 94.25 291 SER A CA 1
ATOM 2196 C C . SER A 1 291 ? 9.220 -7.338 -56.466 1.00 94.25 291 SER A C 1
ATOM 2198 O O . SER A 1 291 ? 8.637 -7.572 -57.524 1.00 94.25 291 SER A O 1
ATOM 2200 N N . CYS A 1 292 ? 9.278 -6.124 -55.925 1.00 92.25 292 CYS A N 1
ATOM 2201 C CA . CYS A 1 292 ? 8.808 -4.951 -56.647 1.00 92.25 292 CYS A CA 1
ATOM 2202 C C . CYS A 1 292 ? 9.639 -4.729 -57.922 1.00 92.25 292 CYS A C 1
ATOM 2204 O O . CYS A 1 292 ? 10.856 -4.938 -57.874 1.00 92.25 292 CYS A O 1
ATOM 2206 N N . PRO A 1 293 ? 8.996 -4.371 -59.048 1.00 83.06 293 PRO A N 1
ATOM 2207 C CA . PRO A 1 293 ? 9.687 -4.032 -60.288 1.00 83.06 293 PRO A CA 1
ATOM 2208 C C . PRO A 1 293 ? 10.484 -2.726 -60.187 1.00 83.06 293 PRO A C 1
ATOM 2210 O O . PRO A 1 293 ? 10.160 -1.888 -59.313 1.00 83.06 293 PRO A O 1
#

Foldseek 3Di:
DDDDDDPPPPVVNVVVVVVVVVVCVVVCVPVVPPCCVVVVPPPPPDPPFQKEFEAAQAKAAAFFKWFFQAWDDDPPDIHTYTHADQDWQQPNGAIWTFHRDIAGHRGMGTTDPDQWGKHFAPDDAQDFQFAKTGDHPTRHIDGDRQGQWTFHHADPPDPRMGIIGRHNRRVQPDAWFKWKWFFAAADDQQKGWIWIATPVCNPDPTDIDIEGDNPCPCNPPDGHGDMAIWTQHSVRYTYGDDDDPPPPPPPPPAFWAWWWAQDPVPGTDIDTGHPVVSVVRVTDTPDGPYDDD

Secondary structure (DSSP, 8-state):
----------HHHHHHHHHHHHHHHHTT-S-----TTTTTTS--SPPPPEEEEE-SSSPBPTT-EEEEEEEEEETTEEEEEEES---SSSTTS-EEEB-SS-B-TT-EEEE--SSEEEEEBSSS---TT-EEEEETTEEEEEE-TT-SEEEEEE-TT-TTEEEEEE----SSS--SEEEEEEESS--BTTEEEEEEEESS-TTSPPEEEEEE-TT-SSTTT--TT-EEEEEEPTTS-EEE----TT-S-----PPPEEEEEEETTTEEEEEEE-HHHHHHTT-EEEEET----